Protein AF-A0A6A3D135-F1 (afdb_monomer_lite)

InterPro domains:
  IPR005379 Factor of DNA methylation 1-5/IDN2 , domain XH [PF03469] (124-257)
  IPR045177 Factor of DNA methylation 1-5/IDN2 [PTHR21596] (14-258)

Structure (mmCIF, N/CA/C/O backbone):
data_AF-A0A6A3D135-F1
#
_entry.id   AF-A0A6A3D135-F1
#
loop_
_atom_site.group_PDB
_atom_site.id
_atom_site.type_symbol
_atom_site.label_atom_id
_atom_site.label_alt_id
_atom_site.label_comp_id
_atom_site.label_asym_id
_atom_site.label_entity_id
_atom_site.label_seq_id
_atom_site.pdbx_PDB_ins_code
_atom_site.Cartn_x
_atom_site.Cartn_y
_atom_site.Cartn_z
_atom_site.occupancy
_atom_site.B_iso_or_equiv
_atom_site.auth_seq_id
_atom_site.auth_comp_id
_atom_site.auth_asym_id
_atom_site.auth_atom_id
_atom_site.pdbx_PDB_model_num
ATOM 1 N N . MET A 1 1 ? 16.009 48.153 14.803 1.00 38.69 1 MET A N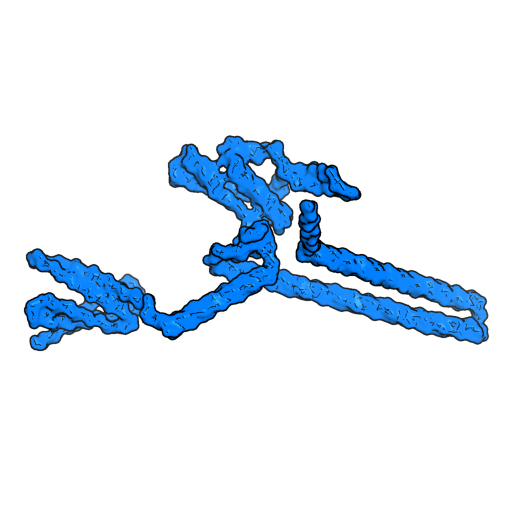 1
ATOM 2 C CA . MET A 1 1 ? 15.193 46.939 15.017 1.00 38.69 1 MET A CA 1
ATOM 3 C C . MET A 1 1 ? 15.472 45.991 13.849 1.00 38.69 1 MET A C 1
ATOM 5 O O . MET A 1 1 ? 14.864 46.135 12.800 1.00 38.69 1 MET A O 1
ATOM 9 N N . LEU A 1 2 ? 16.486 45.125 13.966 1.00 32.78 2 LEU A N 1
ATOM 10 C CA . LEU A 1 2 ? 16.854 44.168 12.913 1.00 32.78 2 LEU A CA 1
ATOM 11 C C . LEU A 1 2 ? 15.963 42.928 13.046 1.00 32.78 2 LEU A C 1
ATOM 13 O O . LEU A 1 2 ? 16.080 42.184 14.016 1.00 32.78 2 LEU A O 1
ATOM 17 N N . ARG A 1 3 ? 15.050 42.729 12.090 1.00 39.00 3 ARG A N 1
ATOM 18 C CA . ARG A 1 3 ? 14.318 41.467 11.935 1.00 39.00 3 ARG A CA 1
ATOM 19 C C . ARG A 1 3 ? 15.277 40.440 11.341 1.00 39.00 3 ARG A C 1
ATOM 21 O O . ARG A 1 3 ? 15.576 40.488 10.153 1.00 39.00 3 ARG A O 1
ATOM 28 N N . VAL A 1 4 ? 15.762 39.525 12.174 1.00 38.31 4 VAL A N 1
ATOM 29 C CA . VAL A 1 4 ? 16.410 38.298 11.707 1.00 38.31 4 VAL A CA 1
ATOM 30 C C . VAL A 1 4 ? 15.307 37.423 11.117 1.00 38.31 4 VAL A C 1
ATOM 32 O O . VAL A 1 4 ? 14.511 36.838 11.847 1.00 38.31 4 VAL A O 1
ATOM 35 N N . ILE A 1 5 ? 15.214 37.391 9.789 1.00 43.06 5 ILE A N 1
ATOM 36 C CA . ILE A 1 5 ? 14.381 36.424 9.076 1.00 43.06 5 ILE A CA 1
ATOM 37 C C . ILE A 1 5 ? 15.146 35.103 9.131 1.00 43.06 5 ILE A C 1
ATOM 39 O O . ILE A 1 5 ? 16.093 34.888 8.378 1.00 43.06 5 ILE A O 1
ATOM 43 N N . ILE A 1 6 ? 14.773 34.234 10.068 1.00 44.81 6 ILE A N 1
ATOM 44 C CA . ILE A 1 6 ? 15.227 32.845 10.065 1.00 44.81 6 ILE A CA 1
ATOM 45 C C . ILE A 1 6 ? 14.490 32.172 8.907 1.00 44.81 6 ILE A C 1
ATOM 47 O O . ILE A 1 6 ? 13.334 31.779 9.045 1.00 44.81 6 ILE A O 1
ATOM 51 N N . MET A 1 7 ? 15.133 32.087 7.741 1.00 43.62 7 MET A N 1
ATOM 52 C CA . MET A 1 7 ? 14.646 31.224 6.670 1.00 43.62 7 MET A CA 1
ATOM 53 C C . MET A 1 7 ? 14.824 29.781 7.140 1.00 43.62 7 MET A C 1
ATOM 55 O O . MET A 1 7 ? 15.943 29.267 7.188 1.00 43.62 7 MET A O 1
ATOM 59 N N . ALA A 1 8 ? 13.730 29.150 7.565 1.00 56.00 8 ALA A N 1
ATOM 60 C CA . ALA A 1 8 ? 13.719 27.728 7.865 1.00 56.00 8 ALA A CA 1
ATOM 61 C C . ALA A 1 8 ? 14.110 26.969 6.588 1.00 56.00 8 ALA A C 1
ATOM 63 O O . ALA A 1 8 ? 13.472 27.122 5.548 1.00 56.00 8 ALA A O 1
ATOM 64 N N . GLY A 1 9 ? 15.201 26.202 6.654 1.00 55.50 9 GLY A N 1
ATOM 65 C CA . GLY A 1 9 ? 15.639 25.375 5.533 1.00 55.50 9 GLY A CA 1
ATOM 66 C C . GLY A 1 9 ? 14.575 24.335 5.151 1.00 55.50 9 GLY A C 1
ATOM 67 O O . GLY A 1 9 ? 13.740 23.982 5.988 1.00 55.50 9 GLY A O 1
ATOM 68 N N . PRO A 1 10 ? 14.608 23.819 3.910 1.00 62.16 10 PRO A N 1
ATOM 69 C CA . PRO A 1 10 ? 13.612 22.871 3.430 1.00 62.16 10 PRO A CA 1
ATOM 70 C C . PRO A 1 10 ? 13.560 21.626 4.317 1.00 62.16 10 PRO A C 1
ATOM 72 O O . PRO A 1 10 ? 14.602 21.120 4.759 1.00 62.16 10 PRO A O 1
ATOM 75 N N . SER A 1 11 ? 12.340 21.146 4.570 1.00 75.38 11 SER A N 1
ATOM 76 C CA . SER A 1 11 ? 12.097 19.969 5.404 1.00 75.38 11 SER A CA 1
ATOM 77 C C . SER A 1 11 ? 12.758 18.723 4.801 1.00 75.38 11 SER A C 1
ATOM 79 O O . SER A 1 11 ? 13.046 18.663 3.605 1.00 75.38 11 SER A O 1
ATOM 81 N N . ILE A 1 12 ? 12.996 17.695 5.620 1.00 73.81 12 ILE A N 1
ATOM 82 C CA . ILE A 1 12 ? 13.580 16.420 5.160 1.00 73.81 12 ILE A CA 1
ATOM 83 C C . ILE A 1 12 ? 12.772 15.839 3.987 1.00 73.81 12 ILE A C 1
ATOM 85 O O . ILE A 1 12 ? 13.353 15.376 3.010 1.00 73.81 12 ILE A O 1
ATOM 89 N N . ILE A 1 13 ? 11.443 15.952 4.048 1.00 75.12 13 ILE A N 1
ATOM 90 C CA . ILE A 1 13 ? 10.520 15.492 3.003 1.00 75.12 13 ILE A CA 1
ATOM 91 C C . ILE A 1 13 ? 10.732 16.274 1.700 1.00 75.12 13 ILE A C 1
ATOM 93 O O . ILE A 1 13 ? 10.793 15.678 0.629 1.00 75.12 13 ILE A O 1
ATOM 97 N N . GLN A 1 14 ? 10.890 17.600 1.776 1.00 74.81 14 GLN A N 1
ATOM 98 C CA . GLN A 1 14 ? 11.163 18.423 0.594 1.00 74.81 14 GLN A CA 1
ATOM 99 C C . GLN A 1 14 ? 12.501 18.057 -0.054 1.00 74.81 14 GLN A C 1
ATOM 101 O O . GLN A 1 14 ? 12.573 17.968 -1.276 1.00 74.81 14 GLN A O 1
ATOM 106 N N . ARG A 1 15 ? 13.540 17.777 0.745 1.00 84.56 15 ARG A N 1
ATOM 107 C CA . ARG A 1 15 ? 14.840 17.324 0.219 1.00 84.56 15 ARG A CA 1
ATOM 108 C C . ARG A 1 15 ? 14.738 15.976 -0.489 1.00 84.56 15 ARG A C 1
ATOM 110 O O . ARG A 1 15 ? 15.267 15.840 -1.582 1.00 84.56 15 ARG A O 1
ATOM 117 N N . GLN A 1 16 ? 14.031 15.012 0.100 1.00 84.44 16 GLN A N 1
ATOM 118 C CA . GLN A 1 16 ? 13.809 13.700 -0.518 1.00 84.44 16 GLN A CA 1
ATOM 119 C C . GLN A 1 16 ? 13.002 13.809 -1.816 1.00 84.44 16 GLN A C 1
ATOM 121 O O . GLN A 1 16 ? 13.337 13.169 -2.807 1.00 84.44 16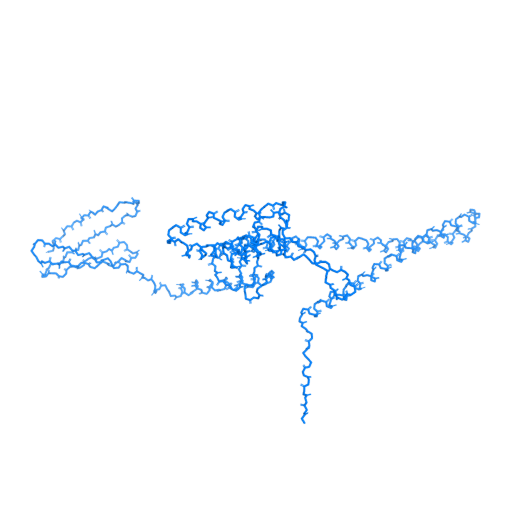 GLN A O 1
ATOM 126 N N . LYS A 1 17 ? 11.961 14.652 -1.835 1.00 87.75 17 LYS A N 1
ATOM 127 C CA . LYS A 1 17 ? 11.168 14.913 -3.044 1.00 87.75 17 LYS A CA 1
ATOM 128 C C . LYS A 1 17 ? 12.038 15.490 -4.161 1.00 87.75 17 LYS A C 1
ATOM 130 O O . LYS A 1 17 ? 11.917 15.068 -5.305 1.00 87.75 17 LYS A O 1
ATOM 135 N N . GLU A 1 18 ? 12.920 16.424 -3.825 1.00 91.12 18 GLU A N 1
ATOM 136 C CA . GLU A 1 18 ? 13.836 17.039 -4.786 1.00 91.12 18 GLU A CA 1
ATOM 137 C C . GLU A 1 18 ? 14.899 16.056 -5.292 1.00 91.12 18 GLU A C 1
ATOM 139 O O . GLU A 1 18 ? 15.199 16.015 -6.481 1.00 91.12 18 GLU A O 1
ATOM 144 N N . GLU A 1 19 ? 15.431 15.204 -4.417 1.00 93.38 19 GLU A N 1
ATOM 145 C CA . GLU A 1 19 ? 16.353 14.132 -4.797 1.00 93.38 19 GLU A CA 1
ATOM 146 C C . GLU A 1 19 ? 15.707 13.154 -5.791 1.00 93.38 19 GLU A C 1
ATOM 148 O O . GLU A 1 19 ? 16.306 12.824 -6.816 1.00 93.38 19 GLU A O 1
ATOM 153 N N . LEU A 1 20 ? 14.456 12.756 -5.540 1.00 91.38 20 LEU A N 1
ATOM 154 C CA . LEU A 1 20 ? 13.689 11.908 -6.453 1.00 91.38 20 LEU A CA 1
ATOM 155 C C . LEU A 1 20 ? 13.416 12.602 -7.792 1.00 91.38 20 LEU A C 1
ATOM 157 O O . LEU A 1 20 ? 13.590 11.981 -8.836 1.00 91.38 20 LEU A O 1
ATOM 161 N N . ARG A 1 21 ? 13.050 13.890 -7.786 1.00 89.88 21 ARG A N 1
ATOM 162 C CA . ARG A 1 21 ? 12.860 14.680 -9.017 1.00 89.88 21 ARG A CA 1
ATOM 163 C C . ARG A 1 21 ? 14.131 14.741 -9.854 1.00 89.88 21 ARG A C 1
ATOM 165 O O . ARG A 1 21 ? 14.095 14.446 -11.042 1.00 89.88 21 ARG A O 1
ATOM 172 N N . ASN A 1 22 ? 15.265 15.041 -9.225 1.00 94.19 22 ASN A N 1
ATOM 173 C CA . ASN A 1 22 ? 16.560 15.043 -9.901 1.00 94.19 22 ASN A CA 1
ATOM 174 C C . ASN A 1 22 ? 16.902 13.664 -10.475 1.00 94.19 22 ASN A C 1
ATOM 176 O O . ASN A 1 22 ? 17.469 13.564 -11.563 1.00 94.19 22 ASN A O 1
ATOM 180 N N . ARG A 1 23 ? 16.531 12.587 -9.771 1.00 93.69 23 ARG A N 1
ATOM 181 C CA . ARG A 1 23 ? 16.718 11.230 -10.279 1.00 93.69 23 ARG A CA 1
ATOM 182 C C . ARG A 1 23 ? 15.841 10.937 -11.497 1.00 93.69 23 ARG A C 1
ATOM 184 O O . ARG A 1 23 ? 16.346 10.310 -12.422 1.00 93.69 23 ARG A O 1
ATOM 191 N N . ILE A 1 24 ? 14.589 11.395 -11.512 1.00 93.12 24 ILE A N 1
ATOM 192 C CA . ILE A 1 24 ? 13.677 11.264 -12.660 1.00 93.12 24 ILE A CA 1
ATOM 193 C C . ILE A 1 24 ? 14.266 11.971 -13.881 1.00 93.12 24 ILE A C 1
ATOM 195 O O . ILE A 1 24 ? 14.477 11.318 -14.896 1.00 93.12 24 ILE A O 1
ATOM 199 N N . ILE A 1 25 ? 14.661 13.239 -13.743 1.00 95.19 25 ILE A N 1
ATOM 200 C CA . ILE A 1 25 ? 15.271 14.021 -14.833 1.00 95.19 25 ILE A CA 1
ATOM 201 C C . ILE A 1 25 ? 16.518 13.317 -15.388 1.00 95.19 25 ILE A C 1
ATOM 203 O O . ILE A 1 25 ? 16.747 13.250 -16.595 1.00 95.19 25 ILE A O 1
ATOM 207 N N . GLN A 1 26 ? 17.347 12.756 -14.504 1.00 94.25 26 GLN A N 1
ATOM 208 C CA . GLN A 1 26 ? 18.536 12.018 -14.919 1.00 94.25 26 GLN A CA 1
ATOM 209 C C . GLN A 1 26 ? 18.191 10.735 -15.693 1.00 94.25 26 GLN A C 1
ATOM 211 O O . GLN A 1 26 ? 18.916 10.380 -16.622 1.00 94.25 26 GLN A O 1
ATOM 216 N N . LEU A 1 27 ? 17.127 10.030 -15.303 1.00 90.12 27 LEU A N 1
ATOM 217 C CA . LEU A 1 27 ? 16.660 8.822 -15.985 1.00 90.12 27 LEU A CA 1
ATOM 218 C C . LEU A 1 27 ? 16.020 9.148 -17.337 1.00 90.12 27 LEU A C 1
ATOM 220 O O . LEU A 1 27 ? 16.294 8.444 -18.302 1.00 90.12 27 LEU A O 1
ATOM 224 N N . GLU A 1 28 ? 15.244 10.228 -17.429 1.00 92.62 28 GLU A N 1
ATOM 225 C CA . GLU A 1 28 ? 14.692 10.738 -18.693 1.00 92.62 28 GLU A CA 1
ATOM 226 C C . GLU A 1 28 ? 15.816 11.042 -19.685 1.00 92.62 28 GLU A C 1
ATOM 228 O O . GLU A 1 28 ? 15.815 10.537 -20.802 1.00 92.62 28 GLU A O 1
ATOM 233 N N . LYS A 1 29 ? 16.871 11.730 -19.236 1.00 95.00 29 LYS A N 1
ATOM 234 C CA . LYS A 1 29 ? 18.050 11.981 -20.073 1.00 95.00 29 LYS A CA 1
ATOM 235 C C . LYS A 1 29 ? 18.739 10.695 -20.546 1.00 95.00 29 LYS A C 1
ATOM 237 O O . LYS A 1 29 ? 19.256 10.652 -21.660 1.00 95.00 29 LYS A O 1
ATOM 242 N N . GLN A 1 30 ? 18.802 9.661 -19.706 1.00 90.69 30 GLN A N 1
ATOM 243 C CA . GLN A 1 30 ? 19.359 8.361 -20.104 1.00 90.69 30 GLN A CA 1
ATOM 244 C C . GLN A 1 30 ? 18.465 7.647 -21.124 1.00 90.69 30 GLN A C 1
ATOM 246 O O . GLN A 1 30 ? 18.980 7.010 -22.041 1.00 90.69 30 GLN A O 1
ATOM 251 N N . LEU A 1 31 ? 17.145 7.780 -20.992 1.00 92.44 31 LEU A N 1
ATOM 252 C CA . LEU A 1 31 ? 16.186 7.249 -21.952 1.00 92.44 31 LEU A CA 1
ATOM 253 C C . LEU A 1 31 ? 16.329 7.940 -23.315 1.00 92.44 31 LEU A C 1
ATOM 255 O O . LEU A 1 31 ? 16.427 7.249 -24.325 1.00 92.44 31 LEU A O 1
ATOM 259 N N . ASP A 1 32 ? 16.444 9.270 -23.334 1.00 95.06 32 ASP A N 1
ATOM 260 C CA . ASP A 1 32 ? 16.678 10.043 -24.560 1.00 95.06 32 ASP A CA 1
ATOM 261 C C . ASP A 1 32 ? 17.978 9.614 -25.256 1.00 95.06 32 ASP A C 1
ATOM 263 O O . ASP A 1 32 ? 18.032 9.476 -26.477 1.00 95.06 32 ASP A O 1
ATOM 267 N N . GLN A 1 33 ? 19.038 9.355 -24.480 1.00 93.56 33 GLN A N 1
ATOM 268 C CA . GLN A 1 33 ? 20.312 8.849 -25.002 1.00 93.56 33 GLN A CA 1
ATOM 269 C C . GLN A 1 33 ? 20.171 7.456 -25.628 1.00 93.56 33 GLN A C 1
ATOM 271 O O . GLN A 1 33 ? 20.726 7.223 -26.701 1.00 93.56 33 GLN A O 1
ATOM 276 N N . LYS A 1 34 ? 19.413 6.548 -24.996 1.00 92.94 34 LYS A N 1
ATOM 277 C CA . LYS A 1 34 ? 19.118 5.219 -25.556 1.00 92.94 34 LYS A CA 1
ATOM 278 C C . LYS A 1 34 ? 18.360 5.342 -26.879 1.00 92.94 34 LYS A C 1
ATOM 280 O O . LYS A 1 34 ? 18.751 4.731 -27.866 1.00 92.94 34 LYS A O 1
ATOM 285 N N . GLN A 1 35 ? 17.317 6.170 -26.913 1.00 94.69 35 GLN A N 1
ATOM 286 C CA . GLN A 1 35 ? 16.511 6.392 -28.116 1.00 94.69 35 GLN A CA 1
ATOM 287 C C . GLN A 1 35 ? 17.336 7.015 -29.250 1.00 94.69 35 GLN A C 1
ATOM 289 O O . GLN A 1 35 ? 17.198 6.624 -30.406 1.00 94.69 35 GLN A O 1
ATOM 294 N N . ALA A 1 36 ? 18.235 7.950 -28.934 1.00 96.44 36 ALA A N 1
ATOM 295 C CA . ALA A 1 36 ? 19.155 8.516 -29.915 1.00 96.44 36 ALA A CA 1
ATOM 296 C C . ALA A 1 36 ? 20.102 7.455 -30.503 1.00 96.44 36 ALA A C 1
ATOM 298 O O . ALA A 1 36 ? 20.330 7.453 -31.712 1.00 96.44 36 ALA A O 1
ATOM 299 N N . LEU A 1 37 ? 20.611 6.538 -29.673 1.00 95.38 37 LEU A N 1
ATOM 300 C CA . LEU A 1 37 ? 21.451 5.424 -30.116 1.00 95.38 37 LEU A CA 1
ATOM 301 C C . LEU A 1 37 ? 20.682 4.446 -31.020 1.00 95.38 37 LEU A C 1
ATOM 303 O O . LEU A 1 37 ? 21.194 4.050 -32.063 1.00 95.38 37 LEU A O 1
ATOM 307 N N . GLU A 1 38 ? 19.443 4.097 -30.664 1.00 94.31 38 GLU A N 1
ATOM 308 C CA . GLU A 1 38 ? 18.568 3.255 -31.496 1.00 94.31 38 GLU A CA 1
ATOM 309 C C . GLU A 1 38 ? 18.331 3.883 -32.879 1.00 94.31 38 GLU A C 1
ATOM 311 O O . GLU A 1 38 ? 18.445 3.209 -33.904 1.00 94.31 38 GLU A O 1
ATOM 316 N N . LEU A 1 39 ? 18.069 5.194 -32.925 1.00 97.19 39 LEU A N 1
ATOM 317 C CA . LEU A 1 39 ? 17.927 5.931 -34.183 1.00 97.19 39 LEU A CA 1
ATOM 318 C C . LEU A 1 39 ? 19.235 5.972 -34.987 1.00 97.19 39 LEU A C 1
ATOM 320 O O . LEU A 1 39 ? 19.194 5.834 -36.208 1.00 97.19 39 LEU A O 1
ATOM 324 N N . GLU A 1 40 ? 20.387 6.148 -34.332 1.00 95.62 40 GLU A N 1
ATOM 325 C CA . GLU A 1 40 ? 21.706 6.125 -34.981 1.00 95.62 40 GLU A CA 1
ATOM 326 C C . GLU A 1 40 ? 21.978 4.757 -35.629 1.00 95.62 40 GLU A C 1
ATOM 328 O O . GLU A 1 40 ? 22.400 4.695 -36.785 1.00 95.62 40 GLU A O 1
ATOM 333 N N . ILE A 1 41 ? 21.669 3.660 -34.931 1.00 96.19 41 ILE A N 1
ATOM 334 C CA . ILE A 1 41 ? 21.792 2.289 -35.451 1.00 96.19 41 ILE A CA 1
ATOM 335 C C . ILE A 1 41 ? 20.916 2.097 -36.694 1.00 96.19 41 ILE A C 1
ATOM 337 O O . ILE A 1 41 ? 21.397 1.598 -37.714 1.00 96.19 41 ILE A O 1
ATOM 341 N N . GLU A 1 42 ? 19.657 2.538 -36.663 1.00 95.94 42 GLU A N 1
ATOM 342 C CA . GLU A 1 42 ? 18.756 2.442 -37.819 1.00 95.94 42 GLU A CA 1
ATOM 343 C C . GLU A 1 42 ? 19.220 3.305 -39.004 1.00 95.94 42 GLU A C 1
ATOM 345 O O . GLU A 1 42 ? 19.182 2.864 -40.157 1.00 95.94 42 GLU A O 1
ATOM 350 N N . GLN A 1 43 ? 19.741 4.507 -38.744 1.00 95.44 43 GLN A N 1
ATOM 351 C CA . GLN A 1 43 ? 20.343 5.348 -39.782 1.00 95.44 43 GLN A CA 1
ATOM 352 C C . GLN A 1 43 ? 21.572 4.682 -40.415 1.00 95.44 43 GLN A C 1
ATOM 354 O O . GLN A 1 43 ? 21.716 4.694 -41.641 1.00 95.44 43 GLN A O 1
ATOM 359 N N . LEU A 1 44 ? 22.440 4.065 -39.607 1.00 94.19 44 LEU A N 1
ATOM 360 C CA . LEU A 1 44 ? 23.610 3.325 -40.085 1.00 94.19 44 LEU A CA 1
ATOM 361 C C . LEU A 1 44 ? 23.207 2.098 -40.913 1.00 94.19 44 LEU A C 1
ATOM 363 O O . LEU A 1 44 ? 23.783 1.879 -41.981 1.00 94.19 44 LEU A O 1
ATOM 367 N N . ARG A 1 45 ? 22.186 1.343 -40.486 1.00 93.19 45 ARG A N 1
ATOM 368 C CA . ARG A 1 45 ? 21.605 0.225 -41.255 1.00 93.19 45 ARG A CA 1
ATOM 369 C C . ARG A 1 45 ? 21.076 0.692 -42.613 1.00 93.19 45 ARG A C 1
ATOM 371 O O . ARG A 1 45 ? 21.358 0.060 -43.633 1.00 93.19 45 ARG A O 1
ATOM 378 N N . GLY A 1 46 ? 20.363 1.819 -42.644 1.00 93.44 46 GLY A N 1
ATOM 379 C CA . GLY A 1 46 ? 19.873 2.439 -43.876 1.00 93.44 46 GLY A CA 1
ATOM 380 C C . GLY A 1 46 ? 21.003 2.870 -44.816 1.00 93.44 46 GLY A C 1
ATOM 381 O O . GLY A 1 46 ? 20.998 2.507 -45.992 1.00 93.44 46 GLY A O 1
ATOM 382 N N . SER A 1 47 ? 22.001 3.588 -44.293 1.00 91.81 47 SER A N 1
ATOM 383 C CA . SER A 1 47 ? 23.176 4.050 -45.048 1.00 91.81 47 SER A CA 1
ATOM 384 C C . SER A 1 47 ? 23.975 2.887 -45.646 1.00 91.81 47 SER A C 1
ATOM 386 O O . SER A 1 47 ? 24.268 2.876 -46.843 1.00 91.81 47 SER A O 1
ATOM 388 N N . LEU A 1 48 ? 24.238 1.850 -44.844 1.00 89.69 48 LEU A N 1
ATOM 389 C CA . LEU A 1 48 ? 24.905 0.626 -45.287 1.00 89.69 48 LEU A CA 1
ATOM 390 C C . LEU A 1 48 ? 24.148 -0.047 -46.439 1.00 89.69 48 LEU A C 1
ATOM 392 O O . LEU A 1 48 ? 24.759 -0.519 -47.399 1.00 89.69 48 LEU A O 1
ATOM 396 N N . ASN A 1 49 ? 22.814 -0.072 -46.364 1.00 89.19 49 ASN A N 1
ATOM 397 C CA . ASN A 1 49 ? 21.995 -0.633 -47.427 1.00 89.19 49 ASN A CA 1
ATOM 398 C C . ASN A 1 49 ? 22.141 0.165 -48.730 1.00 89.19 49 ASN A C 1
ATOM 400 O O . ASN A 1 49 ? 22.256 -0.446 -49.786 1.00 89.19 49 ASN A O 1
ATOM 404 N N . VAL A 1 50 ? 22.192 1.499 -48.672 1.00 89.31 50 VAL A N 1
ATOM 405 C CA . VAL A 1 50 ? 22.394 2.346 -49.860 1.00 89.31 50 VAL A CA 1
ATOM 406 C C . VAL A 1 50 ? 23.770 2.114 -50.489 1.00 89.31 50 VAL A C 1
ATOM 408 O O . VAL A 1 50 ? 23.839 1.879 -51.692 1.00 89.31 50 VAL A O 1
ATOM 411 N N . ILE A 1 51 ? 24.845 2.108 -49.690 1.00 85.31 51 ILE A N 1
ATOM 412 C CA . ILE A 1 51 ? 26.224 1.890 -50.174 1.00 85.31 51 ILE A CA 1
ATOM 413 C C . ILE A 1 51 ? 26.327 0.559 -50.928 1.00 85.31 51 ILE A C 1
ATOM 415 O O . ILE A 1 51 ? 26.894 0.502 -52.016 1.00 85.31 51 ILE A O 1
ATOM 419 N N . ARG A 1 52 ? 25.698 -0.497 -50.400 1.00 83.31 52 ARG A N 1
ATOM 420 C CA . ARG A 1 52 ? 25.661 -1.821 -51.033 1.00 83.31 52 ARG A CA 1
ATOM 421 C C . ARG A 1 52 ? 24.938 -1.842 -52.388 1.00 83.31 52 ARG A C 1
ATOM 423 O O . ARG A 1 52 ? 25.226 -2.714 -53.193 1.00 83.31 52 ARG A O 1
ATOM 430 N N . HIS A 1 53 ? 24.001 -0.925 -52.634 1.00 82.62 53 HIS A N 1
ATOM 431 C CA . HIS A 1 53 ? 23.250 -0.850 -53.896 1.00 82.62 53 HIS A CA 1
ATOM 432 C C . HIS A 1 53 ? 23.863 0.118 -54.924 1.00 82.62 53 HIS A C 1
ATOM 434 O O . HIS A 1 53 ? 23.404 0.139 -56.063 1.00 82.62 53 HIS A O 1
ATOM 440 N N . MET A 1 54 ? 24.840 0.949 -54.538 1.00 75.06 54 MET A N 1
ATOM 441 C CA . MET A 1 54 ? 25.414 1.990 -55.406 1.00 75.06 54 MET A CA 1
ATOM 442 C C . MET A 1 54 ? 26.714 1.585 -56.121 1.00 75.06 54 MET A C 1
ATOM 444 O O . MET A 1 54 ? 27.098 2.280 -57.058 1.00 75.06 54 MET A O 1
ATOM 448 N N . GLY A 1 55 ? 27.389 0.511 -55.700 1.00 66.81 55 GLY A N 1
ATOM 449 C CA . GLY A 1 55 ? 28.659 0.059 -56.283 1.00 66.81 55 GLY A CA 1
ATOM 450 C C . GLY A 1 55 ? 28.538 -1.236 -57.085 1.00 66.81 55 GLY A C 1
ATOM 451 O O . GLY A 1 55 ? 27.746 -2.107 -56.728 1.00 66.81 55 GLY A O 1
ATOM 452 N N . ASP A 1 56 ? 29.355 -1.377 -58.132 1.00 67.19 56 ASP A N 1
ATOM 453 C CA . ASP A 1 56 ? 29.610 -2.675 -58.768 1.00 67.19 56 ASP A CA 1
ATOM 454 C C . ASP A 1 56 ? 30.339 -3.597 -57.766 1.00 67.19 56 ASP A C 1
ATOM 456 O O . ASP A 1 56 ? 31.153 -3.127 -56.969 1.00 67.19 56 ASP A O 1
ATOM 460 N N . GLU A 1 57 ? 30.064 -4.907 -57.790 1.00 62.38 57 GLU A N 1
ATOM 461 C CA . GLU A 1 57 ? 30.544 -5.878 -56.778 1.00 62.38 57 GLU A CA 1
ATOM 462 C C . GLU A 1 57 ? 32.081 -5.918 -56.599 1.00 62.38 57 GLU A C 1
ATOM 464 O O . GLU A 1 57 ? 32.560 -6.335 -55.543 1.00 62.38 57 GLU A O 1
ATOM 469 N N . ASP A 1 58 ? 32.846 -5.431 -57.583 1.00 67.00 58 ASP A N 1
ATOM 470 C CA . ASP A 1 58 ? 34.315 -5.434 -57.604 1.00 67.00 58 ASP A CA 1
ATOM 471 C C . ASP A 1 58 ? 34.962 -4.091 -57.193 1.00 67.00 58 ASP A C 1
ATOM 473 O O . ASP A 1 58 ? 36.191 -3.949 -57.246 1.00 67.00 58 ASP A O 1
ATOM 477 N N . ASP A 1 59 ? 34.178 -3.090 -56.773 1.00 82.50 59 ASP A N 1
ATOM 478 C CA . ASP A 1 59 ? 34.728 -1.806 -56.331 1.00 82.50 59 ASP A CA 1
ATOM 479 C C . ASP A 1 59 ? 35.375 -1.926 -54.935 1.00 82.50 59 ASP A C 1
ATOM 481 O O . ASP A 1 59 ? 34.724 -1.956 -53.885 1.00 82.50 59 ASP A O 1
ATOM 485 N N . ILE A 1 60 ? 36.710 -1.981 -54.930 1.00 82.75 60 ILE A N 1
ATOM 486 C CA . ILE A 1 60 ? 37.555 -2.076 -53.730 1.00 82.75 60 ILE A CA 1
ATOM 487 C C . ILE A 1 60 ? 37.266 -0.937 -52.737 1.00 82.75 60 ILE A C 1
ATOM 489 O O . ILE A 1 60 ? 37.413 -1.128 -51.525 1.00 82.75 60 ILE A O 1
ATOM 493 N N . GLU A 1 61 ? 36.890 0.250 -53.215 1.00 82.88 61 GLU A N 1
ATOM 494 C CA . GLU A 1 61 ? 36.592 1.396 -52.355 1.00 82.88 61 GLU A CA 1
ATOM 495 C C . GLU A 1 61 ? 35.251 1.211 -51.632 1.00 82.88 61 GLU A C 1
ATOM 497 O O . GLU A 1 61 ? 35.173 1.411 -50.414 1.00 82.88 61 GLU A O 1
ATOM 502 N N . VAL A 1 62 ? 34.237 0.700 -52.338 1.00 82.31 62 VAL A N 1
ATOM 503 C CA . VAL A 1 62 ? 32.927 0.341 -51.768 1.00 82.31 62 VAL A CA 1
ATOM 504 C C . VAL A 1 62 ? 33.070 -0.780 -50.739 1.00 82.31 62 VAL A C 1
ATOM 506 O O . VAL A 1 62 ? 32.523 -0.671 -49.641 1.00 82.31 62 VAL A O 1
ATOM 509 N N . LEU A 1 63 ? 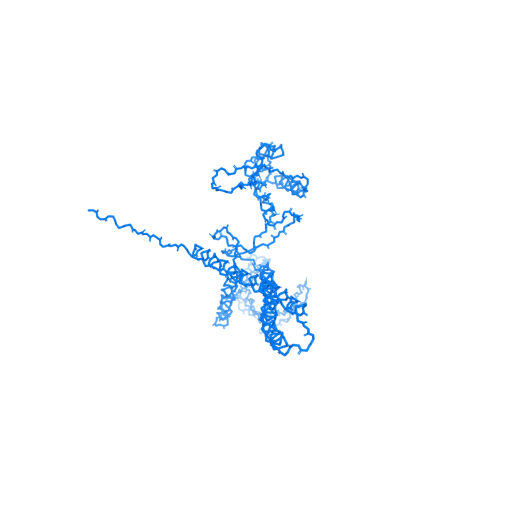33.871 -1.813 -51.025 1.00 84.44 63 LEU A N 1
ATOM 510 C CA . LEU A 1 63 ? 34.133 -2.907 -50.081 1.00 84.44 63 LEU A CA 1
ATOM 511 C C . LEU A 1 63 ? 34.747 -2.409 -48.762 1.00 84.44 63 LEU A C 1
ATOM 513 O O . LEU A 1 63 ? 34.293 -2.798 -47.684 1.00 84.44 63 LEU A O 1
ATOM 517 N N . LYS A 1 64 ? 35.731 -1.501 -48.826 1.00 87.19 64 LYS A N 1
ATOM 518 C CA . LYS A 1 64 ? 36.337 -0.895 -47.624 1.00 87.19 64 LYS A CA 1
ATOM 519 C C . LYS A 1 64 ? 35.340 -0.047 -46.838 1.00 87.19 64 LYS A C 1
ATOM 521 O O . LYS A 1 64 ? 35.347 -0.081 -45.607 1.00 87.19 64 LYS A O 1
ATOM 526 N N . MET A 1 65 ? 34.491 0.714 -47.531 1.00 85.31 65 MET A N 1
ATOM 527 C CA . MET A 1 65 ? 33.465 1.540 -46.894 1.00 85.31 65 MET A CA 1
ATOM 528 C C . MET A 1 65 ? 32.427 0.674 -46.168 1.00 85.31 65 MET A C 1
ATOM 530 O O . MET A 1 65 ? 32.110 0.937 -45.009 1.00 85.31 65 MET A O 1
ATOM 534 N N . VAL A 1 66 ? 31.966 -0.404 -46.809 1.00 87.81 66 VAL A N 1
ATOM 535 C CA . VAL A 1 66 ? 31.044 -1.389 -46.224 1.00 87.81 66 VAL A CA 1
ATOM 536 C C . VAL A 1 66 ? 31.646 -2.043 -44.980 1.00 87.81 66 VAL A C 1
ATOM 538 O O . VAL A 1 66 ? 30.974 -2.130 -43.951 1.00 87.81 66 VAL A O 1
ATOM 541 N N . GLU A 1 67 ? 32.909 -2.472 -45.032 1.00 89.56 67 GLU A N 1
ATOM 542 C CA . GLU A 1 67 ? 33.584 -3.093 -43.887 1.00 89.56 67 GLU A CA 1
ATOM 543 C C . GLU A 1 67 ? 33.698 -2.131 -42.692 1.00 89.56 67 GLU A C 1
ATOM 545 O O . GLU A 1 67 ? 33.397 -2.510 -41.554 1.00 89.56 67 GLU A O 1
ATOM 550 N N . ALA A 1 68 ? 34.072 -0.872 -42.944 1.00 91.19 68 ALA A N 1
ATOM 551 C CA . ALA A 1 68 ? 34.158 0.158 -41.914 1.00 91.19 68 ALA A CA 1
ATOM 552 C C . ALA A 1 68 ? 32.787 0.460 -41.282 1.00 91.19 68 ALA A C 1
ATOM 554 O O . ALA A 1 68 ? 32.669 0.485 -40.055 1.00 91.19 68 ALA A O 1
ATOM 555 N N . SER A 1 69 ? 31.739 0.626 -42.097 1.00 89.88 69 SER A N 1
ATOM 556 C CA . SER A 1 69 ? 30.371 0.856 -41.618 1.00 89.88 69 SER A CA 1
ATOM 557 C C . SER A 1 69 ? 29.827 -0.327 -40.813 1.00 89.88 69 SER A C 1
ATOM 559 O O . SER A 1 69 ? 29.212 -0.120 -39.769 1.00 89.88 69 SER A O 1
ATOM 561 N N . LEU A 1 70 ? 30.104 -1.567 -41.234 1.00 92.31 70 LEU A N 1
ATOM 562 C CA . LEU A 1 70 ? 29.739 -2.771 -40.480 1.00 92.31 70 LEU A CA 1
ATOM 563 C C . LEU A 1 70 ? 30.425 -2.837 -39.115 1.00 92.31 70 LEU A C 1
ATOM 565 O O . LEU A 1 70 ? 29.832 -3.323 -38.155 1.00 92.31 70 LEU A O 1
ATOM 569 N N . LYS A 1 71 ? 31.678 -2.381 -39.014 1.00 95.31 71 LYS A N 1
ATOM 570 C CA . LYS A 1 71 ? 32.396 -2.352 -37.739 1.00 95.31 71 LYS A CA 1
ATOM 571 C C . LYS A 1 71 ? 31.734 -1.393 -36.746 1.00 95.31 71 LYS A C 1
ATOM 573 O O . LYS A 1 71 ? 31.448 -1.817 -35.633 1.00 95.31 71 LYS A O 1
ATOM 578 N N . VAL A 1 72 ? 31.444 -0.161 -37.169 1.00 95.06 72 VAL A N 1
ATOM 579 C CA . VAL A 1 72 ? 30.766 0.843 -36.326 1.00 95.06 72 VAL A CA 1
ATOM 580 C C . VAL A 1 72 ? 29.372 0.365 -35.928 1.00 95.06 72 VAL A C 1
ATOM 582 O O . VAL A 1 72 ? 28.993 0.483 -34.768 1.00 95.06 72 VAL A O 1
ATOM 585 N N . LEU A 1 73 ? 28.626 -0.224 -36.869 1.00 94.88 73 LEU A N 1
ATOM 586 C CA . LEU A 1 73 ? 27.299 -0.763 -36.585 1.00 94.88 73 LEU A CA 1
ATOM 587 C C . LEU A 1 73 ? 27.354 -1.846 -35.499 1.00 94.88 73 LEU A C 1
ATOM 589 O O . LEU A 1 73 ? 26.598 -1.765 -34.540 1.00 94.88 73 LEU A O 1
ATOM 593 N N . ARG A 1 74 ? 28.293 -2.799 -35.597 1.00 95.69 74 ARG A N 1
ATOM 594 C CA . ARG A 1 74 ? 28.479 -3.838 -34.569 1.00 95.69 74 ARG A CA 1
ATOM 595 C C . ARG A 1 74 ? 28.845 -3.266 -33.202 1.00 95.69 74 ARG A C 1
ATOM 597 O O . ARG A 1 74 ? 28.364 -3.770 -32.196 1.00 95.69 74 ARG A O 1
ATOM 604 N N . GLU A 1 75 ? 29.709 -2.252 -33.159 1.00 96.69 75 GLU A N 1
ATOM 605 C CA . GLU A 1 75 ? 30.087 -1.588 -31.904 1.00 96.69 75 GLU A CA 1
ATOM 606 C C . GLU A 1 75 ? 28.856 -0.950 -31.240 1.00 96.69 75 GLU A C 1
ATOM 608 O O . GLU A 1 75 ? 28.594 -1.195 -30.066 1.00 96.69 75 GLU A O 1
ATOM 613 N N . LYS A 1 76 ? 28.042 -0.221 -32.012 1.00 95.81 76 LYS A N 1
ATOM 614 C CA . LYS A 1 76 ? 26.822 0.448 -31.535 1.00 95.81 76 LYS A CA 1
ATOM 615 C C . LYS A 1 76 ? 25.714 -0.528 -31.132 1.00 95.81 76 LYS A C 1
ATOM 617 O O . LYS A 1 76 ? 25.060 -0.325 -30.114 1.00 95.81 76 LYS A O 1
ATOM 622 N N . GLU A 1 77 ? 25.509 -1.591 -31.909 1.00 95.94 77 GLU A N 1
ATOM 623 C CA . GLU A 1 77 ? 24.571 -2.668 -31.570 1.00 95.94 77 GLU A CA 1
ATOM 624 C C . GLU A 1 77 ? 24.974 -3.362 -30.262 1.00 95.94 77 GLU A C 1
ATOM 626 O O . GLU A 1 77 ? 24.110 -3.614 -29.427 1.00 95.94 77 GLU A O 1
ATOM 631 N N . GLY A 1 78 ? 26.276 -3.587 -30.044 1.00 96.44 78 GLY A N 1
ATOM 632 C CA . GLY A 1 78 ? 26.797 -4.102 -28.776 1.00 96.44 78 GLY A CA 1
ATOM 633 C C . GLY A 1 78 ? 26.576 -3.144 -27.600 1.00 96.44 78 GLY A C 1
ATOM 634 O O . GLY A 1 78 ? 26.131 -3.575 -26.541 1.00 96.44 78 GLY A O 1
ATOM 635 N N . GLU A 1 79 ? 26.808 -1.837 -27.787 1.00 95.31 79 GLU A N 1
ATOM 636 C CA . GLU A 1 79 ? 26.510 -0.820 -26.762 1.00 95.31 79 GLU A CA 1
ATOM 637 C C . GLU A 1 79 ? 25.025 -0.829 -26.363 1.00 95.31 79 GLU A C 1
ATOM 639 O O . GLU A 1 79 ? 24.694 -0.739 -25.178 1.00 95.31 79 GLU A O 1
ATOM 644 N N . LEU A 1 80 ? 24.122 -0.953 -27.342 1.00 95.62 80 LEU A N 1
ATOM 645 C CA . LEU A 1 80 ? 22.686 -1.039 -27.085 1.00 95.62 80 LEU A CA 1
ATOM 646 C C . LEU A 1 80 ? 22.327 -2.330 -26.332 1.00 95.62 80 LEU A C 1
ATOM 648 O O . LEU A 1 80 ? 21.574 -2.269 -25.359 1.00 95.62 80 LEU A O 1
ATOM 652 N N . GLU A 1 81 ? 22.887 -3.472 -26.736 1.00 96.88 81 GLU A N 1
ATOM 653 C CA . GLU A 1 81 ? 22.672 -4.767 -26.079 1.00 96.88 81 GLU A CA 1
ATOM 654 C C . GLU A 1 81 ? 23.125 -4.743 -24.608 1.00 96.88 81 GLU A C 1
ATOM 656 O O . GLU A 1 81 ? 22.379 -5.170 -23.723 1.00 96.88 81 GLU A O 1
ATOM 661 N N . ASP A 1 82 ? 24.294 -4.165 -24.319 1.00 95.12 82 ASP A N 1
ATOM 662 C CA . ASP A 1 82 ? 24.809 -4.004 -22.954 1.00 95.12 82 ASP A CA 1
ATOM 663 C C . ASP A 1 82 ? 23.871 -3.146 -22.085 1.00 95.12 82 ASP A C 1
ATOM 665 O O . ASP A 1 82 ? 23.590 -3.475 -20.923 1.00 95.12 82 ASP A O 1
ATOM 669 N N . ILE A 1 83 ? 23.349 -2.050 -22.648 1.00 91.19 83 ILE A N 1
ATOM 670 C CA . ILE A 1 83 ? 22.384 -1.169 -21.978 1.00 91.19 83 ILE A CA 1
ATOM 671 C C . ILE A 1 83 ? 21.082 -1.926 -21.678 1.00 91.19 83 ILE A C 1
ATOM 673 O O . ILE A 1 83 ? 20.550 -1.842 -20.567 1.00 91.19 83 ILE A O 1
ATOM 677 N N . GLU A 1 84 ? 20.563 -2.691 -22.635 1.00 93.00 84 GLU A N 1
ATOM 678 C CA . GLU A 1 84 ? 19.337 -3.473 -22.465 1.00 93.00 84 GLU A CA 1
ATOM 679 C C . GLU A 1 84 ? 19.495 -4.597 -21.439 1.00 93.00 84 GLU A C 1
ATOM 681 O O . GLU A 1 84 ? 18.632 -4.765 -20.568 1.00 93.00 84 GLU A O 1
ATOM 686 N N . ALA A 1 85 ? 20.621 -5.309 -21.466 1.00 96.00 85 ALA A N 1
ATOM 687 C CA . ALA A 1 85 ? 20.959 -6.329 -20.480 1.00 96.00 85 ALA A CA 1
ATOM 688 C C . ALA A 1 85 ? 21.039 -5.744 -19.058 1.00 96.00 85 ALA A C 1
ATOM 690 O O . ALA A 1 85 ? 20.528 -6.338 -18.094 1.00 96.00 85 ALA A O 1
ATOM 691 N N . LEU A 1 86 ? 21.620 -4.548 -18.914 1.00 92.56 86 LEU A N 1
ATOM 692 C CA . LEU A 1 86 ? 21.651 -3.827 -17.645 1.00 92.56 86 LEU A CA 1
ATOM 693 C C . LEU A 1 86 ? 20.237 -3.468 -17.168 1.00 92.56 86 LEU A C 1
ATOM 695 O O . LEU A 1 86 ? 19.913 -3.721 -16.005 1.00 92.56 86 LEU A O 1
ATOM 699 N N . TYR A 1 87 ? 19.377 -2.927 -18.037 1.00 91.19 87 TYR A N 1
ATOM 700 C CA . TYR A 1 87 ? 17.996 -2.594 -17.673 1.00 91.19 87 TYR A CA 1
ATOM 701 C C . TYR A 1 87 ? 17.210 -3.819 -17.201 1.00 91.19 87 TYR A C 1
ATOM 703 O O . TYR A 1 87 ? 16.567 -3.758 -16.151 1.00 91.19 87 TYR A O 1
ATOM 711 N N . GLN A 1 88 ? 17.304 -4.947 -17.909 1.00 95.25 88 GLN A N 1
ATOM 712 C CA . GLN A 1 88 ? 16.648 -6.189 -17.486 1.00 95.25 88 GLN A CA 1
ATOM 713 C C . GLN A 1 88 ? 17.146 -6.656 -16.115 1.00 95.25 88 GLN A C 1
ATOM 715 O O . GLN A 1 88 ? 16.350 -6.998 -15.237 1.00 95.25 88 GLN A O 1
ATOM 720 N N . THR A 1 89 ? 18.459 -6.595 -15.886 1.00 96.31 89 THR A N 1
ATOM 721 C CA . THR A 1 89 ? 19.059 -6.940 -14.591 1.00 96.31 89 THR A CA 1
ATOM 722 C C . THR A 1 89 ? 18.537 -6.043 -13.466 1.00 96.31 89 THR A C 1
ATOM 724 O O . THR A 1 89 ? 18.214 -6.527 -12.378 1.00 96.31 89 THR A O 1
ATOM 727 N N . LEU A 1 90 ? 18.426 -4.735 -13.715 1.00 93.62 90 LEU A N 1
ATOM 728 C CA . LEU A 1 90 ? 17.905 -3.777 -12.742 1.00 93.62 90 LEU A CA 1
ATOM 729 C C . LEU A 1 90 ? 16.423 -4.013 -12.436 1.00 93.62 90 LEU A C 1
ATOM 731 O O . LEU A 1 90 ? 16.059 -3.986 -11.264 1.00 93.62 90 LEU A O 1
ATOM 735 N N . ILE A 1 91 ? 15.595 -4.310 -13.442 1.00 94.62 91 ILE A N 1
ATOM 736 C CA . ILE A 1 91 ? 14.170 -4.637 -13.259 1.00 94.62 91 ILE A CA 1
ATOM 737 C C . ILE A 1 91 ? 14.011 -5.879 -12.379 1.00 94.62 91 ILE A C 1
ATOM 739 O O . ILE A 1 91 ? 13.235 -5.872 -11.426 1.00 94.62 91 ILE A O 1
ATOM 743 N N . VAL A 1 92 ? 14.760 -6.948 -12.665 1.00 96.75 92 VAL A N 1
ATOM 744 C CA . VAL A 1 92 ? 14.707 -8.182 -11.865 1.00 96.75 92 VAL A CA 1
ATOM 745 C C . VAL A 1 92 ? 15.143 -7.918 -10.423 1.00 96.75 92 VAL A C 1
ATOM 747 O O . VAL A 1 92 ? 14.513 -8.403 -9.482 1.00 96.75 92 VAL A O 1
ATOM 750 N N . ARG A 1 93 ? 16.206 -7.129 -10.231 1.00 96.25 93 ARG A N 1
ATOM 751 C CA . ARG A 1 93 ? 16.713 -6.779 -8.900 1.00 96.25 93 ARG A CA 1
ATOM 752 C C . ARG A 1 93 ? 15.738 -5.906 -8.112 1.00 96.25 93 ARG A C 1
ATOM 754 O O . ARG A 1 93 ? 15.591 -6.125 -6.914 1.00 96.25 93 ARG A O 1
ATOM 761 N N . GLU A 1 94 ? 15.113 -4.928 -8.758 1.00 94.94 94 GLU A N 1
ATOM 762 C CA . GLU A 1 94 ? 14.120 -4.046 -8.141 1.00 94.94 94 GLU A CA 1
ATOM 763 C C . GLU A 1 94 ? 12.916 -4.855 -7.667 1.00 94.94 94 GLU A C 1
ATOM 765 O O . GLU A 1 94 ? 12.610 -4.811 -6.479 1.00 94.94 94 GLU A O 1
ATOM 770 N N . ARG A 1 95 ? 12.347 -5.695 -8.541 1.00 95.44 95 ARG A N 1
ATOM 771 C CA . ARG A 1 95 ? 11.226 -6.577 -8.190 1.00 95.44 95 ARG A CA 1
ATOM 772 C C . ARG A 1 95 ? 11.558 -7.450 -6.991 1.00 95.44 95 ARG A C 1
ATOM 774 O O . ARG A 1 95 ? 10.829 -7.437 -6.009 1.00 95.44 95 ARG A O 1
ATOM 781 N N . LYS A 1 96 ? 12.716 -8.118 -7.023 1.00 96.31 96 LYS A N 1
ATOM 782 C CA . LYS A 1 96 ? 13.173 -8.957 -5.911 1.00 96.31 96 LYS A CA 1
ATOM 783 C C . LYS A 1 96 ? 13.330 -8.163 -4.610 1.00 96.31 96 LYS A C 1
ATOM 785 O O . LYS A 1 96 ? 12.896 -8.616 -3.559 1.00 96.31 96 LYS A O 1
ATOM 790 N N . SER A 1 97 ? 13.944 -6.982 -4.670 1.00 95.88 97 SER A N 1
ATOM 791 C CA . SER A 1 97 ? 14.115 -6.135 -3.486 1.00 95.88 97 SER A CA 1
ATOM 792 C C . SER A 1 97 ? 12.779 -5.617 -2.953 1.00 95.88 97 SER A C 1
ATOM 794 O O . SER A 1 97 ? 12.636 -5.462 -1.742 1.00 95.88 97 SER A O 1
ATOM 796 N N . ASN A 1 98 ? 11.822 -5.313 -3.828 1.00 95.88 98 ASN A N 1
ATOM 797 C CA . ASN A 1 98 ? 10.490 -4.889 -3.430 1.00 95.88 98 ASN A CA 1
ATOM 798 C C . ASN A 1 98 ? 9.724 -6.047 -2.781 1.00 95.88 98 ASN A C 1
ATOM 800 O O . ASN A 1 98 ? 9.154 -5.851 -1.711 1.00 95.88 98 ASN A O 1
ATOM 804 N N . ASP A 1 99 ? 9.785 -7.251 -3.352 1.00 95.69 99 ASP A N 1
ATOM 805 C CA . ASP A 1 99 ? 9.188 -8.458 -2.769 1.00 95.69 99 ASP A CA 1
ATOM 806 C C . ASP A 1 99 ? 9.730 -8.708 -1.351 1.00 95.69 99 ASP A C 1
ATOM 808 O O . ASP A 1 99 ? 8.955 -8.841 -0.406 1.00 95.69 99 ASP A O 1
ATOM 812 N N . GLU A 1 100 ? 11.054 -8.634 -1.160 1.00 95.50 100 GLU A N 1
ATOM 813 C CA . GLU A 1 100 ? 11.694 -8.757 0.159 1.00 95.50 100 GLU A CA 1
ATOM 814 C C . GLU A 1 100 ? 11.204 -7.687 1.158 1.00 95.50 100 GLU A C 1
ATOM 816 O O . GLU A 1 100 ? 10.995 -7.980 2.339 1.00 95.50 100 GLU A O 1
ATOM 821 N N . LEU A 1 101 ? 10.993 -6.443 0.709 1.00 94.88 101 LEU A N 1
ATOM 822 C CA . LEU A 1 101 ? 10.466 -5.362 1.553 1.00 94.88 101 LEU A CA 1
ATOM 823 C C . LEU A 1 101 ? 8.993 -5.573 1.925 1.00 94.88 101 LEU A C 1
ATOM 825 O O . LEU A 1 101 ? 8.609 -5.288 3.066 1.00 94.88 101 LEU A O 1
ATOM 829 N N . GLN A 1 102 ? 8.172 -6.053 0.989 1.00 93.62 102 GLN A N 1
ATOM 830 C CA . GLN A 1 102 ? 6.769 -6.374 1.247 1.00 93.62 102 GLN A CA 1
ATOM 831 C C . GLN A 1 102 ? 6.651 -7.552 2.215 1.00 93.62 102 GLN A C 1
ATOM 833 O O . GLN A 1 102 ? 5.908 -7.460 3.196 1.00 93.62 102 GLN A O 1
ATOM 838 N N . ASP A 1 103 ? 7.439 -8.607 2.011 1.00 95.06 103 ASP A N 1
ATOM 839 C CA . ASP A 1 103 ? 7.491 -9.765 2.901 1.00 95.06 103 ASP A CA 1
ATOM 840 C C . ASP A 1 103 ? 7.952 -9.365 4.305 1.00 95.06 103 ASP A C 1
ATOM 842 O O . ASP A 1 103 ? 7.284 -9.680 5.290 1.00 95.06 103 ASP A O 1
ATOM 846 N N . ALA A 1 104 ? 9.020 -8.568 4.423 1.00 94.38 104 ALA A N 1
ATOM 847 C CA . ALA A 1 104 ? 9.477 -8.052 5.712 1.00 94.38 104 ALA A CA 1
ATOM 848 C C . ALA A 1 104 ? 8.396 -7.219 6.424 1.00 94.38 104 ALA A C 1
ATOM 850 O O . ALA A 1 104 ? 8.225 -7.320 7.642 1.00 94.38 104 ALA A O 1
ATOM 851 N N . ARG A 1 105 ? 7.637 -6.401 5.681 1.00 93.62 105 ARG A N 1
ATOM 852 C CA . ARG A 1 105 ? 6.518 -5.626 6.237 1.00 93.62 105 ARG A CA 1
ATOM 853 C C . ARG A 1 105 ? 5.378 -6.534 6.696 1.00 93.62 105 ARG A C 1
ATOM 855 O O . ARG A 1 105 ? 4.813 -6.293 7.762 1.00 93.62 105 ARG A O 1
ATOM 862 N N . LYS A 1 106 ? 5.050 -7.566 5.922 1.00 93.06 106 LYS A N 1
ATOM 863 C CA . LYS A 1 106 ? 4.007 -8.542 6.247 1.00 93.06 106 LYS A CA 1
ATOM 864 C C . LYS A 1 106 ? 4.361 -9.342 7.498 1.00 93.06 106 LYS A C 1
ATOM 866 O O . LYS A 1 106 ? 3.525 -9.453 8.392 1.00 93.06 106 LYS A O 1
ATOM 871 N N . GLU A 1 107 ? 5.596 -9.821 7.597 1.00 92.81 107 GLU A N 1
ATOM 872 C CA . GLU A 1 107 ? 6.101 -10.529 8.776 1.00 92.81 107 GLU A CA 1
ATOM 873 C C . GLU A 1 107 ? 6.114 -9.631 10.012 1.00 92.81 107 GLU A C 1
ATOM 875 O O . GLU A 1 107 ? 5.663 -10.038 11.082 1.00 92.81 107 GLU A O 1
ATOM 880 N N . LEU A 1 108 ? 6.535 -8.372 9.865 1.00 90.81 108 LEU A N 1
ATOM 881 C CA . LEU A 1 108 ? 6.462 -7.389 10.942 1.00 90.81 108 LEU A CA 1
ATOM 882 C C . LEU A 1 108 ? 5.018 -7.180 11.426 1.00 90.81 108 LEU A C 1
ATOM 884 O O . LEU A 1 108 ? 4.770 -7.177 12.631 1.00 90.81 108 LEU A O 1
ATOM 888 N N . ILE A 1 109 ? 4.066 -7.013 10.503 1.00 90.50 109 ILE A N 1
ATOM 889 C CA . ILE A 1 109 ? 2.645 -6.880 10.847 1.00 90.50 109 ILE A CA 1
ATOM 890 C C . ILE A 1 109 ? 2.158 -8.137 11.564 1.00 90.50 109 ILE A C 1
ATOM 892 O O . ILE A 1 109 ? 1.472 -8.030 12.575 1.00 90.50 109 ILE A O 1
ATOM 896 N N . ASN A 1 110 ? 2.519 -9.322 11.074 1.00 89.44 110 ASN A N 1
ATOM 897 C CA . ASN A 1 110 ? 2.100 -10.579 11.673 1.00 89.44 110 ASN A CA 1
ATOM 898 C C . ASN A 1 110 ? 2.664 -10.760 13.091 1.00 89.44 110 ASN A C 1
ATOM 900 O O . ASN A 1 110 ? 1.900 -11.035 14.012 1.00 89.44 110 ASN A O 1
ATOM 904 N N . GLY A 1 111 ? 3.961 -10.514 13.292 1.00 87.06 111 GLY A N 1
ATOM 905 C CA . GLY A 1 111 ? 4.609 -10.616 14.601 1.00 87.06 111 GLY A CA 1
ATOM 906 C C . GLY A 1 111 ? 4.084 -9.608 15.628 1.00 87.06 111 GLY A C 1
ATOM 907 O O . GLY A 1 111 ? 4.039 -9.901 16.820 1.00 87.06 111 GLY A O 1
ATOM 908 N N . LEU A 1 112 ? 3.627 -8.432 15.185 1.00 87.00 112 LEU A N 1
ATOM 909 C CA . LEU A 1 112 ? 3.023 -7.436 16.074 1.00 87.00 112 LEU A CA 1
ATOM 910 C C . LEU A 1 112 ? 1.587 -7.774 16.502 1.00 87.00 112 LEU A C 1
ATOM 912 O O . LEU A 1 112 ? 1.126 -7.195 17.482 1.00 87.00 112 LEU A O 1
ATOM 916 N N . LYS A 1 113 ? 0.881 -8.704 15.838 1.00 84.00 113 LYS A N 1
ATOM 917 C CA . LYS A 1 113 ? -0.489 -9.093 16.238 1.00 84.00 113 LYS A CA 1
ATOM 918 C C . LYS A 1 113 ? -0.534 -9.692 17.640 1.00 84.00 113 LYS A C 1
ATOM 920 O O . LYS A 1 113 ? -1.496 -9.481 18.370 1.00 84.00 113 LYS A O 1
ATOM 925 N N . GLU A 1 114 ? 0.507 -10.429 18.011 1.00 76.31 114 GLU A N 1
ATOM 926 C CA . GLU A 1 114 ? 0.613 -11.091 19.314 1.00 76.31 114 GLU A CA 1
ATOM 927 C C . GLU A 1 114 ? 1.086 -10.128 20.412 1.00 76.31 114 GLU A C 1
ATOM 929 O O . GLU A 1 114 ? 0.850 -10.347 21.602 1.00 76.31 114 GLU A O 1
ATOM 934 N N . ILE A 1 115 ? 1.728 -9.024 20.024 1.00 72.62 115 ILE A N 1
ATOM 935 C CA . ILE A 1 115 ? 2.300 -8.055 20.951 1.00 72.62 115 ILE A CA 1
ATOM 936 C C . ILE A 1 115 ? 1.236 -7.001 21.262 1.00 72.62 115 ILE A C 1
ATOM 938 O O . ILE A 1 115 ? 1.165 -5.929 20.665 1.00 72.62 115 ILE A O 1
ATOM 942 N N . SER A 1 116 ? 0.389 -7.325 22.236 1.00 56.31 116 SER A N 1
ATOM 943 C CA . SER A 1 116 ? -0.639 -6.424 22.761 1.00 56.31 116 SER A CA 1
ATOM 944 C C . SER A 1 116 ? -0.011 -5.326 23.628 1.00 56.31 116 SER A C 1
ATOM 946 O O . SER A 1 116 ? -0.063 -5.381 24.856 1.00 56.31 116 SER A O 1
ATOM 948 N N . SER A 1 117 ? 0.614 -4.320 23.014 1.00 58.91 117 SER A N 1
ATOM 949 C CA . SER A 1 117 ? 1.051 -3.115 23.726 1.00 58.91 117 SER A CA 1
ATOM 950 C C . SER A 1 117 ? 0.512 -1.858 23.058 1.00 58.91 117 SER A C 1
ATOM 952 O O . SER A 1 117 ? 0.768 -1.613 21.883 1.00 58.91 117 SER A O 1
ATOM 954 N N . CYS A 1 118 ? -0.206 -1.042 23.833 1.00 54.25 118 CYS A N 1
ATOM 955 C CA . CYS A 1 118 ? -0.598 0.314 23.457 1.00 54.25 118 CYS A CA 1
ATOM 956 C C . CYS A 1 118 ? 0.655 1.205 23.433 1.00 54.25 118 CYS A C 1
ATOM 958 O O . CYS A 1 118 ? 1.036 1.818 24.430 1.00 54.25 118 CYS A O 1
ATOM 960 N N . SER A 1 119 ? 1.358 1.190 22.307 1.00 69.62 119 SER A N 1
ATOM 961 C CA . SER A 1 119 ? 2.583 1.946 22.060 1.00 69.62 119 SER A CA 1
ATOM 962 C C . SER A 1 119 ? 2.403 2.928 20.907 1.00 69.62 119 SER A C 1
ATOM 964 O O . SER A 1 119 ? 1.464 2.837 20.123 1.00 69.62 119 SER A O 1
ATOM 966 N N . GLN A 1 120 ? 3.340 3.871 20.783 1.00 82.75 120 GLN A N 1
ATOM 967 C CA . GLN A 1 120 ? 3.355 4.870 19.707 1.00 82.75 120 GLN A CA 1
ATOM 968 C C . GLN A 1 120 ? 3.327 4.241 18.301 1.00 82.75 120 GLN A C 1
ATOM 970 O O . GLN A 1 120 ? 2.738 4.817 17.391 1.00 82.75 120 GLN A O 1
ATOM 975 N N . ILE A 1 121 ? 3.937 3.062 18.138 1.00 88.94 121 ILE A N 1
ATOM 976 C CA . ILE A 1 121 ? 3.830 2.228 16.938 1.00 88.94 121 ILE A CA 1
ATOM 977 C C . ILE A 1 121 ? 2.981 1.004 17.282 1.00 88.94 121 ILE A C 1
ATOM 979 O O . ILE A 1 121 ? 3.206 0.383 18.323 1.00 88.94 121 ILE A O 1
ATOM 983 N N . GLY A 1 122 ? 2.030 0.659 16.419 1.00 89.00 122 GLY A N 1
ATOM 984 C CA . GLY A 1 122 ? 1.157 -0.499 16.598 1.00 89.00 122 GLY A CA 1
ATOM 985 C C . GLY A 1 122 ? 0.470 -0.919 15.303 1.00 89.00 122 GLY A C 1
ATOM 986 O O . GLY A 1 122 ? 0.851 -0.478 14.217 1.00 89.00 122 GLY A O 1
ATOM 987 N N . LEU A 1 123 ? -0.538 -1.781 15.423 1.00 90.75 123 LEU A N 1
ATOM 988 C CA . LEU A 1 123 ? -1.366 -2.214 14.301 1.00 90.75 123 LEU A CA 1
ATOM 989 C C . LEU A 1 123 ? -2.708 -1.495 14.329 1.00 90.75 123 LEU A C 1
ATOM 991 O O . LEU A 1 123 ? -3.455 -1.625 15.296 1.00 90.75 123 LEU A O 1
ATOM 995 N N . LYS A 1 124 ? -3.028 -0.795 13.241 1.00 90.50 124 LYS A N 1
ATOM 996 C CA . LYS A 1 124 ? -4.362 -0.247 13.000 1.00 90.50 124 LYS A CA 1
ATOM 997 C C . LYS A 1 124 ? -5.125 -1.186 12.073 1.00 90.50 124 LYS A C 1
ATOM 999 O O . LYS A 1 124 ? -4.597 -1.610 11.047 1.00 90.50 124 LYS A O 1
ATOM 1004 N N . ARG A 1 125 ? -6.360 -1.526 12.438 1.00 90.75 125 ARG A N 1
ATOM 1005 C CA . ARG A 1 125 ? -7.277 -2.304 11.600 1.00 90.75 125 ARG A CA 1
ATOM 1006 C C . ARG A 1 125 ? -8.086 -1.332 10.749 1.00 90.75 125 ARG A C 1
ATOM 1008 O O . ARG A 1 125 ? -9.024 -0.720 11.237 1.00 90.75 12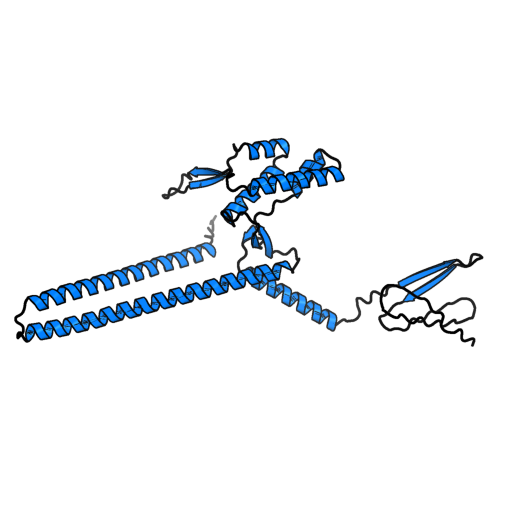5 ARG A O 1
ATOM 1015 N N . MET A 1 126 ? -7.653 -1.147 9.508 1.00 90.19 126 MET A N 1
ATOM 1016 C CA . MET A 1 126 ? -8.321 -0.285 8.537 1.00 90.19 126 MET A CA 1
ATOM 1017 C C . MET A 1 126 ? -9.631 -0.922 8.104 1.00 90.19 126 MET A C 1
ATOM 1019 O O . MET A 1 126 ? -9.655 -2.110 7.760 1.00 90.19 126 MET A O 1
ATOM 1023 N N . GLY A 1 127 ? -10.700 -0.130 8.126 1.00 87.38 127 GLY A N 1
ATOM 1024 C CA . GLY A 1 127 ? -12.034 -0.625 7.808 1.00 87.38 127 GLY A CA 1
ATOM 1025 C C . GLY A 1 127 ? -12.630 -1.519 8.890 1.00 87.38 127 GLY A C 1
ATOM 1026 O O . GLY A 1 127 ? -13.400 -2.422 8.578 1.00 87.38 127 GLY A O 1
ATOM 1027 N N . GLU A 1 128 ? -12.259 -1.304 10.153 1.00 91.00 128 GLU A N 1
ATOM 1028 C CA . GLU A 1 128 ? -13.018 -1.786 11.306 1.00 91.00 128 GLU A CA 1
ATOM 1029 C C . GLU A 1 128 ? -13.909 -0.653 11.825 1.00 91.00 128 GLU A C 1
ATOM 1031 O O . GLU A 1 128 ? -13.427 0.447 12.092 1.00 91.00 128 GLU A O 1
ATOM 1036 N N . LEU A 1 129 ? -15.212 -0.909 11.940 1.00 93.00 129 LEU A N 1
ATOM 1037 C CA . LEU A 1 129 ? -16.169 0.089 12.407 1.00 93.00 129 LEU A CA 1
ATOM 1038 C C . LEU A 1 129 ? -16.038 0.269 13.926 1.00 93.00 129 LEU A C 1
ATOM 1040 O O . LEU A 1 129 ? -16.117 -0.704 14.675 1.00 93.00 129 LEU A O 1
ATOM 1044 N N . ASP A 1 130 ? -15.862 1.508 14.394 1.00 91.62 130 ASP A N 1
ATOM 1045 C CA . ASP A 1 130 ? -15.861 1.783 15.833 1.00 91.62 130 ASP A CA 1
ATOM 1046 C C . ASP A 1 130 ? -17.292 1.694 16.369 1.00 91.62 130 ASP A C 1
ATOM 1048 O O . ASP A 1 130 ? -18.167 2.473 15.978 1.00 91.62 130 ASP A O 1
ATOM 1052 N N . SER A 1 131 ? -17.518 0.741 17.274 1.00 93.06 131 SER A N 1
ATOM 1053 C CA . SER A 1 131 ? -18.813 0.479 17.900 1.00 93.06 131 SER A CA 1
ATOM 1054 C C . SER A 1 131 ? -19.124 1.415 19.070 1.00 93.06 131 SER A C 1
ATOM 1056 O O . SER A 1 131 ? -20.284 1.522 19.478 1.00 93.06 131 SER A O 1
ATOM 1058 N N . ARG A 1 132 ? -18.130 2.137 19.608 1.00 93.88 132 ARG A N 1
ATOM 1059 C CA . ARG A 1 132 ? -18.327 3.028 20.766 1.00 93.88 132 ARG A CA 1
ATOM 1060 C C . ARG A 1 132 ? -19.345 4.142 20.501 1.00 93.88 132 ARG A C 1
ATOM 1062 O O . ARG A 1 132 ? -20.221 4.317 21.347 1.00 93.88 132 ARG A O 1
ATOM 1069 N N . PRO A 1 133 ? -19.325 4.849 19.354 1.00 95.69 133 PRO A N 1
ATOM 1070 C CA . PRO A 1 133 ? -20.312 5.890 19.069 1.00 95.69 133 PRO A CA 1
ATOM 1071 C C . PRO A 1 133 ? -21.746 5.354 19.012 1.00 95.69 133 PRO A C 1
ATOM 1073 O O . PRO A 1 133 ? -22.675 6.021 19.467 1.00 95.69 133 PRO A O 1
ATOM 1076 N N . PHE A 1 134 ? -21.934 4.131 18.505 1.00 94.44 134 PHE A N 1
ATOM 1077 C CA . PHE A 1 134 ? -23.241 3.473 18.474 1.00 94.44 134 PHE A CA 1
ATOM 1078 C C . PHE A 1 134 ? -23.727 3.145 19.884 1.00 94.44 134 PHE A C 1
ATOM 1080 O O . PHE A 1 134 ? -24.880 3.424 20.217 1.00 94.44 134 PHE A O 1
ATOM 1087 N N . LEU A 1 135 ? -22.838 2.626 20.735 1.00 94.56 135 LEU A N 1
ATOM 1088 C CA . LEU A 1 135 ? -23.141 2.361 22.139 1.00 94.56 135 LEU A CA 1
ATOM 1089 C C . LEU A 1 135 ? -23.519 3.643 22.886 1.00 94.56 135 LEU A C 1
ATOM 1091 O O . LEU A 1 135 ? -24.535 3.682 23.577 1.00 94.56 135 LEU A O 1
ATOM 1095 N N . GLU A 1 136 ? -22.751 4.716 22.715 1.00 94.62 136 GLU A N 1
ATOM 1096 C CA . GLU A 1 136 ? -23.052 6.011 23.328 1.00 94.62 136 GLU A CA 1
ATOM 1097 C C . GLU A 1 136 ? -24.387 6.592 22.846 1.00 94.62 136 GLU A C 1
ATOM 1099 O O . GLU A 1 136 ? -25.129 7.174 23.639 1.00 94.62 136 GLU A O 1
ATOM 1104 N N . ALA A 1 137 ? -24.728 6.416 21.567 1.00 94.06 137 ALA A N 1
ATOM 1105 C CA . ALA A 1 137 ? -26.029 6.802 21.033 1.00 94.06 137 ALA A CA 1
ATOM 1106 C C . ALA A 1 137 ? -27.175 5.987 21.654 1.00 94.06 137 ALA A C 1
ATOM 1108 O O . ALA A 1 137 ? -28.200 6.566 22.024 1.00 94.06 137 ALA A O 1
ATOM 1109 N N . MET A 1 138 ? -26.994 4.676 21.832 1.00 93.94 138 MET A N 1
ATOM 1110 C CA . MET A 1 138 ? -28.005 3.800 22.432 1.00 93.94 138 MET A CA 1
ATOM 1111 C C . MET A 1 138 ? -28.202 4.043 23.927 1.00 93.94 138 MET A C 1
ATOM 1113 O O . MET A 1 138 ? -29.343 4.066 24.389 1.00 93.94 138 MET A O 1
ATOM 1117 N N . LYS A 1 139 ? -27.130 4.336 24.672 1.00 93.81 139 LYS A N 1
ATOM 1118 C CA . LYS A 1 139 ? -27.192 4.673 26.107 1.00 93.81 139 LYS A CA 1
ATOM 1119 C C . LYS A 1 139 ? -28.047 5.906 26.415 1.00 93.81 139 LYS A C 1
ATOM 1121 O O . LYS A 1 139 ? -28.510 6.065 27.538 1.00 93.81 139 LYS A O 1
ATOM 1126 N N . ARG A 1 140 ? -28.292 6.783 25.433 1.00 91.00 140 ARG A N 1
ATOM 1127 C CA . ARG A 1 140 ? -29.203 7.936 25.586 1.00 91.00 140 ARG A CA 1
ATOM 1128 C C . ARG A 1 140 ? -30.683 7.551 25.501 1.00 91.00 140 ARG A C 1
ATOM 1130 O O . ARG A 1 140 ? -31.526 8.334 25.924 1.00 91.00 140 ARG A O 1
ATOM 1137 N N . LYS A 1 141 ? -30.999 6.388 24.923 1.00 89.88 141 LYS A N 1
ATOM 1138 C CA . LYS A 1 141 ? -32.369 5.929 24.639 1.00 89.88 141 LYS A CA 1
ATOM 1139 C C . LYS A 1 141 ? -32.785 4.722 25.487 1.00 89.88 141 LYS A C 1
ATOM 1141 O O . LYS A 1 141 ? -33.971 4.568 25.763 1.00 89.88 141 LYS A O 1
ATOM 1146 N N . TYR A 1 142 ? -31.833 3.888 25.902 1.00 90.81 142 TYR A N 1
ATOM 1147 C CA . TYR A 1 142 ? -32.081 2.602 26.557 1.00 90.81 142 TYR A CA 1
ATOM 1148 C C . TYR A 1 142 ? -31.289 2.453 27.864 1.00 90.81 142 TYR A C 1
ATOM 1150 O O . TYR A 1 142 ? -30.368 3.220 28.139 1.00 90.81 142 TYR A O 1
ATOM 1158 N N . ASN A 1 143 ? -31.656 1.454 28.675 1.00 90.69 143 ASN A N 1
ATOM 1159 C CA . ASN A 1 143 ? -30.840 1.025 29.817 1.00 90.69 143 ASN A CA 1
ATOM 1160 C C . ASN A 1 143 ? -29.551 0.321 29.338 1.00 90.69 143 ASN A C 1
ATOM 1162 O O . ASN A 1 143 ? -29.440 0.007 28.160 1.00 90.69 143 ASN A O 1
ATOM 1166 N N . GLU A 1 144 ? -28.584 0.084 30.232 1.00 86.56 144 GLU A N 1
ATOM 1167 C CA . GLU A 1 144 ? -27.241 -0.418 29.877 1.00 86.56 144 GLU A CA 1
ATOM 1168 C C . GLU A 1 144 ? -27.277 -1.713 29.039 1.00 86.56 144 GLU A C 1
ATOM 1170 O O . GLU A 1 144 ? -26.694 -1.757 27.960 1.00 86.56 144 GLU A O 1
ATOM 1175 N N . GLU A 1 145 ? -28.014 -2.730 29.497 1.00 84.94 145 GLU A N 1
ATOM 1176 C CA . GLU A 1 145 ? -28.084 -4.051 28.854 1.00 84.94 145 GLU A CA 1
ATOM 1177 C C . GLU A 1 145 ? -28.753 -3.980 27.472 1.00 84.94 145 GLU A C 1
ATOM 1179 O O . GLU A 1 145 ? -28.205 -4.466 26.484 1.00 84.94 145 GLU A O 1
ATOM 1184 N N . LEU A 1 146 ? -29.892 -3.285 27.367 1.00 91.75 146 LEU A N 1
ATOM 1185 C CA . LEU A 1 146 ? -30.561 -3.081 26.080 1.00 91.75 146 LEU A CA 1
ATOM 1186 C C . LEU A 1 146 ? -29.752 -2.164 25.154 1.00 91.75 146 LEU A C 1
ATOM 1188 O O . LEU A 1 146 ? -29.822 -2.309 23.938 1.00 91.75 146 LEU A O 1
ATOM 1192 N N . ALA A 1 147 ? -28.997 -1.205 25.691 1.00 92.19 147 ALA A N 1
ATOM 1193 C CA . ALA A 1 147 ? -28.176 -0.313 24.883 1.00 92.19 147 ALA A CA 1
ATOM 1194 C C . ALA A 1 147 ? -27.024 -1.065 24.210 1.00 92.19 147 ALA A C 1
ATOM 1196 O O . ALA A 1 147 ? -26.738 -0.793 23.045 1.00 92.19 147 ALA A O 1
ATOM 1197 N N . GLU A 1 148 ? -26.391 -2.005 24.915 1.00 91.75 148 GLU A N 1
ATOM 1198 C CA . GLU A 1 148 ? -25.344 -2.864 24.354 1.00 91.75 148 GLU A CA 1
ATOM 1199 C C . GLU A 1 148 ? -25.884 -3.764 23.242 1.00 91.75 148 GLU A C 1
ATOM 1201 O O . GLU A 1 148 ? -25.327 -3.769 22.141 1.00 91.75 148 GLU A O 1
ATOM 1206 N N . GLU A 1 149 ? -27.002 -4.453 23.489 1.00 92.94 149 GLU A N 1
ATOM 1207 C CA . GLU A 1 149 ? -27.655 -5.307 22.491 1.00 92.94 149 GLU A CA 1
ATOM 1208 C C . GLU A 1 149 ? -28.029 -4.503 21.235 1.00 92.94 149 GLU A C 1
ATOM 1210 O O . GLU A 1 149 ? -27.608 -4.836 20.125 1.00 92.94 149 GLU A O 1
ATOM 1215 N N . ARG A 1 150 ? -28.726 -3.370 21.403 1.00 91.81 150 ARG A N 1
ATOM 1216 C CA . ARG A 1 150 ? -29.144 -2.509 20.283 1.00 91.81 150 ARG A CA 1
ATOM 1217 C C . ARG A 1 150 ? -27.975 -1.895 19.526 1.00 91.81 150 ARG A C 1
ATOM 1219 O O . ARG A 1 150 ? -28.040 -1.756 18.305 1.00 91.81 150 ARG A O 1
ATOM 1226 N N . ALA A 1 151 ? -26.911 -1.514 20.226 1.00 93.50 151 ALA A N 1
ATOM 1227 C CA . ALA A 1 151 ? -25.722 -0.979 19.579 1.00 93.50 151 ALA A CA 1
ATOM 1228 C C . ALA A 1 151 ? -25.044 -2.051 18.728 1.00 93.50 151 ALA A C 1
ATOM 1230 O O . ALA A 1 151 ? -24.641 -1.759 17.606 1.00 93.50 151 ALA A O 1
ATOM 1231 N N . SER A 1 152 ? -24.965 -3.286 19.229 1.00 93.12 152 SER A N 1
ATOM 1232 C CA . SER A 1 152 ? -24.409 -4.410 18.480 1.00 93.12 152 SER A CA 1
ATOM 1233 C C . SER A 1 152 ? -25.228 -4.713 17.223 1.00 93.12 152 SER A C 1
ATOM 1235 O O . SER A 1 152 ? -24.643 -4.795 16.144 1.00 93.12 152 SER A O 1
ATOM 1237 N N . GLU A 1 153 ? -26.559 -4.786 17.331 1.00 93.88 153 GLU A N 1
ATOM 1238 C CA . GLU A 1 153 ? -27.460 -4.996 16.186 1.00 93.88 153 GLU A CA 1
ATOM 1239 C C . GLU A 1 153 ? -27.253 -3.940 15.089 1.00 93.88 153 GLU A C 1
ATOM 1241 O O . GLU A 1 153 ? -27.097 -4.270 13.911 1.00 93.88 153 GLU A O 1
ATOM 1246 N N . ILE A 1 154 ? -27.218 -2.661 15.475 1.00 92.38 154 ILE A N 1
ATOM 1247 C CA . ILE A 1 154 ? -27.091 -1.557 14.521 1.00 92.38 154 ILE A CA 1
ATOM 1248 C C . ILE A 1 154 ? -25.681 -1.501 13.925 1.00 92.38 154 ILE A C 1
ATOM 1250 O O . ILE A 1 154 ? -25.556 -1.313 12.717 1.00 92.38 154 ILE A O 1
ATOM 1254 N N . CYS A 1 155 ? -24.627 -1.701 14.720 1.00 93.38 155 CYS A N 1
ATOM 1255 C CA . CYS A 1 155 ? -23.261 -1.810 14.201 1.00 93.38 155 CYS A CA 1
ATOM 1256 C C . CYS A 1 155 ? -23.166 -2.893 13.124 1.00 93.38 155 CYS A C 1
ATOM 1258 O O . CYS A 1 155 ? -22.670 -2.626 12.033 1.00 93.38 155 CYS A O 1
ATOM 1260 N N . SER A 1 156 ? -23.688 -4.093 13.396 1.00 93.62 156 SER A N 1
ATOM 1261 C CA . SER A 1 156 ? -23.669 -5.200 12.436 1.00 93.62 156 SER A CA 1
ATOM 1262 C C . SER A 1 156 ? -24.473 -4.897 11.172 1.00 93.62 156 SER A C 1
ATOM 1264 O O . SER A 1 156 ? -24.034 -5.247 10.078 1.00 93.62 156 SER A O 1
ATOM 1266 N N . LEU A 1 157 ? -25.614 -4.210 11.287 1.00 94.31 157 LEU A N 1
ATOM 1267 C CA . LEU A 1 157 ? -26.369 -3.745 10.121 1.00 94.31 157 LEU A CA 1
ATOM 1268 C C . LEU A 1 157 ? -25.533 -2.789 9.257 1.00 94.31 157 LEU A C 1
ATOM 1270 O O . LEU A 1 157 ? -25.469 -2.947 8.038 1.00 94.31 157 LEU A O 1
ATOM 1274 N N . TRP A 1 158 ? -24.856 -1.826 9.883 1.00 94.25 158 TRP A N 1
ATOM 1275 C CA . TRP A 1 158 ? -23.995 -0.888 9.167 1.00 94.25 158 TRP A CA 1
ATOM 1276 C C . TRP A 1 158 ? -22.795 -1.572 8.529 1.00 94.25 158 TRP A C 1
ATOM 1278 O O . TRP A 1 158 ? -22.479 -1.270 7.386 1.00 94.25 158 TRP A O 1
ATOM 1288 N N . GLU A 1 159 ? -22.172 -2.545 9.188 1.00 91.75 159 GLU A N 1
ATOM 1289 C CA . GLU A 1 159 ? -21.110 -3.346 8.572 1.00 91.75 159 GLU A CA 1
ATOM 1290 C C . GLU A 1 159 ? -21.565 -4.063 7.292 1.00 91.75 159 GLU A C 1
ATOM 1292 O O . GLU A 1 159 ? -20.751 -4.254 6.390 1.00 91.75 159 GLU A O 1
ATOM 1297 N N . VAL A 1 160 ? -22.839 -4.464 7.195 1.00 91.12 160 VAL A N 1
ATOM 1298 C CA . VAL A 1 160 ? -23.400 -5.051 5.967 1.00 91.12 160 VAL A CA 1
ATOM 1299 C C . VAL A 1 160 ? -23.535 -3.991 4.879 1.00 91.12 160 VAL A C 1
ATOM 1301 O O . VAL A 1 160 ? -23.058 -4.216 3.770 1.00 91.12 160 VAL A O 1
ATOM 1304 N N . TYR A 1 161 ? -24.114 -2.828 5.189 1.00 90.81 161 TYR A N 1
ATOM 1305 C CA . TYR A 1 161 ? -24.221 -1.732 4.218 1.00 90.81 161 TYR A CA 1
ATOM 1306 C C . TYR A 1 161 ? -22.857 -1.262 3.723 1.00 90.81 161 TYR A C 1
ATOM 1308 O O . TYR A 1 161 ? -22.676 -1.031 2.536 1.00 90.81 161 TYR A O 1
ATOM 1316 N N . LEU A 1 162 ? -21.875 -1.175 4.612 1.00 90.38 162 LEU A N 1
ATOM 1317 C CA . LEU A 1 162 ? -20.533 -0.700 4.288 1.00 90.38 162 LEU A CA 1
ATOM 1318 C C . LEU A 1 162 ? -19.746 -1.650 3.370 1.00 90.38 162 LEU A C 1
ATOM 1320 O O . LEU A 1 162 ? -18.823 -1.218 2.672 1.00 90.38 162 LEU A O 1
ATOM 1324 N N . LYS A 1 163 ? -20.116 -2.935 3.360 1.00 87.75 163 LYS A N 1
ATOM 1325 C CA . LYS A 1 163 ? -19.542 -3.965 2.482 1.00 87.75 163 LYS A CA 1
ATOM 1326 C C . LYS A 1 163 ? -20.240 -4.059 1.127 1.00 87.75 163 LYS A C 1
ATOM 1328 O O . LYS A 1 163 ? -19.744 -4.786 0.270 1.00 87.75 163 LYS A O 1
ATOM 1333 N N . ASP A 1 164 ? -21.357 -3.361 0.938 1.00 88.06 164 ASP A N 1
ATOM 1334 C CA . ASP A 1 164 ? -22.072 -3.324 -0.332 1.00 88.06 164 ASP A CA 1
ATOM 1335 C C . ASP A 1 164 ? -21.212 -2.610 -1.396 1.00 88.06 164 ASP A C 1
ATOM 1337 O O . ASP A 1 164 ? -20.902 -1.425 -1.231 1.00 88.06 164 ASP A O 1
ATOM 1341 N N . PRO A 1 165 ? -20.776 -3.304 -2.465 1.00 84.38 165 PRO A N 1
ATOM 1342 C CA . PRO A 1 165 ? -19.971 -2.690 -3.515 1.00 84.38 165 PRO A CA 1
ATOM 1343 C C . PRO A 1 165 ? -20.763 -1.673 -4.346 1.00 84.38 165 PRO A C 1
ATOM 1345 O O . PRO A 1 165 ? -20.148 -0.771 -4.915 1.00 84.38 165 PRO A O 1
ATOM 1348 N N . ASP A 1 166 ? -22.094 -1.790 -4.391 1.00 87.88 166 ASP A N 1
ATOM 1349 C CA . ASP A 1 166 ? -22.962 -0.903 -5.168 1.00 87.88 166 ASP A CA 1
ATOM 1350 C C . ASP A 1 166 ? -23.237 0.418 -4.430 1.00 87.88 166 ASP A C 1
ATOM 1352 O O . ASP A 1 166 ? -23.703 1.389 -5.031 1.00 87.88 166 ASP A O 1
ATOM 1356 N N . TRP A 1 167 ? -22.915 0.494 -3.133 1.00 90.44 167 TRP A N 1
ATOM 1357 C CA . TRP A 1 167 ? -23.048 1.716 -2.350 1.00 90.44 167 TRP A CA 1
ATOM 1358 C C . TRP A 1 167 ? -21.719 2.484 -2.267 1.00 90.44 167 TRP A C 1
ATOM 1360 O O . TRP A 1 167 ? -20.737 2.066 -1.638 1.00 90.44 167 TRP A O 1
ATOM 1370 N N . HIS A 1 168 ? -21.699 3.650 -2.916 1.00 88.81 168 HIS A N 1
ATOM 1371 C CA . HIS A 1 168 ? -20.539 4.533 -3.006 1.00 88.81 168 HIS A CA 1
ATOM 1372 C C . HIS A 1 168 ? -20.965 5.997 -2.782 1.00 88.81 168 HIS A C 1
ATOM 1374 O O . HIS A 1 168 ? -21.211 6.714 -3.751 1.00 88.81 168 HIS A O 1
ATOM 1380 N N . PRO A 1 169 ? -21.085 6.441 -1.514 1.00 92.69 169 PRO A N 1
ATOM 1381 C CA . PRO A 1 169 ? -21.592 7.769 -1.162 1.00 92.69 169 PRO A CA 1
ATOM 1382 C C . PRO A 1 169 ? -20.504 8.845 -1.315 1.00 92.69 169 PRO A C 1
ATOM 1384 O O . PRO A 1 169 ? -20.073 9.461 -0.337 1.00 92.69 169 PRO A O 1
ATOM 1387 N N . PHE A 1 170 ? -20.009 9.022 -2.541 1.00 90.81 170 PHE A N 1
ATOM 1388 C CA . PHE A 1 170 ? -19.017 10.035 -2.885 1.00 90.81 170 PHE A CA 1
ATOM 1389 C C . PHE A 1 170 ? -19.475 10.885 -4.061 1.00 90.81 170 PHE A C 1
ATOM 1391 O O . PHE A 1 170 ? -19.984 10.379 -5.062 1.00 90.81 170 PHE A O 1
ATOM 1398 N N . GLU A 1 171 ? -19.189 12.176 -3.968 1.00 90.12 171 GLU A N 1
ATOM 1399 C CA . GLU A 1 171 ? -19.270 13.121 -5.067 1.00 90.12 171 GLU A CA 1
ATOM 1400 C C . GLU A 1 171 ? -17.869 13.515 -5.550 1.00 90.12 171 GLU A C 1
ATOM 1402 O O . GLU A 1 171 ? -16.901 13.553 -4.786 1.00 90.12 171 GLU A O 1
ATOM 1407 N N . ARG A 1 172 ? -17.748 13.813 -6.847 1.00 85.69 172 ARG A N 1
ATOM 1408 C CA . ARG A 1 172 ? -16.503 14.313 -7.440 1.00 85.69 172 ARG A CA 1
ATOM 1409 C C . ARG A 1 172 ? -16.521 15.830 -7.458 1.00 85.69 172 ARG A C 1
ATOM 1411 O O . ARG A 1 172 ? -17.299 16.431 -8.199 1.00 85.69 172 ARG A O 1
ATOM 1418 N N . ILE A 1 173 ? -15.621 16.436 -6.694 1.00 84.31 173 ILE A N 1
ATOM 1419 C CA . ILE A 1 173 ? -15.433 17.885 -6.668 1.00 84.31 173 ILE A CA 1
ATOM 1420 C C . ILE A 1 173 ? -14.181 18.237 -7.469 1.00 84.31 173 ILE A C 1
ATOM 1422 O O . ILE A 1 173 ? -13.155 17.558 -7.398 1.00 84.31 173 ILE A O 1
ATOM 1426 N N . LYS A 1 174 ? -14.268 19.314 -8.250 1.00 79.31 174 LYS A N 1
ATOM 1427 C CA . LYS A 1 174 ? -13.131 19.874 -8.984 1.00 79.31 174 LYS A CA 1
ATOM 1428 C C . LYS A 1 174 ? -12.384 20.836 -8.073 1.00 79.31 174 LYS A C 1
ATOM 1430 O O . LYS A 1 174 ? -12.974 21.806 -7.600 1.00 79.31 174 LYS A O 1
ATOM 1435 N N . LEU A 1 175 ? -11.102 20.579 -7.836 1.00 71.38 175 LEU A N 1
ATOM 1436 C CA . LEU A 1 175 ? -10.244 21.521 -7.127 1.00 71.38 175 LEU A CA 1
ATOM 1437 C C . LEU A 1 175 ? -9.794 22.599 -8.118 1.00 71.38 175 LEU A C 1
ATOM 1439 O O . LEU A 1 175 ? -9.069 22.322 -9.069 1.00 71.38 175 LEU A O 1
ATOM 1443 N N . GLU A 1 176 ? -10.266 23.829 -7.931 1.00 54.34 176 GLU A N 1
ATOM 1444 C CA . GLU A 1 176 ? -9.845 24.968 -8.746 1.00 54.34 176 GLU A CA 1
ATOM 1445 C C . GLU A 1 176 ? -8.574 25.577 -8.130 1.00 54.34 176 GLU A C 1
ATOM 1447 O O . GLU A 1 176 ? -8.633 26.318 -7.148 1.00 54.34 176 GLU A O 1
ATOM 1452 N N . GLY A 1 177 ? -7.408 25.210 -8.671 1.00 59.62 177 GLY A N 1
ATOM 1453 C CA . GLY A 1 177 ? -6.115 25.737 -8.236 1.00 59.62 177 GLY A CA 1
ATOM 1454 C C . GLY A 1 177 ? -4.930 24.876 -8.680 1.00 59.62 177 GLY A C 1
ATOM 1455 O O . GLY A 1 177 ? -4.763 23.770 -8.186 1.00 59.62 177 GLY A O 1
ATOM 1456 N N . GLU A 1 178 ? -4.089 25.460 -9.539 1.00 48.59 178 GLU A N 1
ATOM 1457 C CA . GLU A 1 178 ? -2.912 24.896 -10.231 1.00 48.59 178 GLU A CA 1
ATOM 1458 C C . GLU A 1 178 ? -3.228 24.058 -11.484 1.00 48.59 178 GLU A C 1
ATOM 1460 O O . GLU A 1 178 ? -4.281 23.449 -11.605 1.00 48.59 178 GLU A O 1
ATOM 1465 N N . GLU A 1 179 ? -2.329 24.143 -12.470 1.00 57.75 179 GLU A N 1
ATOM 1466 C CA . GLU A 1 179 ? -2.477 23.843 -13.910 1.00 57.75 179 GLU A CA 1
ATOM 1467 C C . GLU A 1 179 ? -2.856 22.386 -14.283 1.00 57.75 179 GLU A C 1
ATOM 1469 O O . GLU A 1 179 ? -2.837 22.023 -15.459 1.00 57.75 179 GLU A O 1
ATOM 1474 N N . GLU A 1 180 ? -3.264 21.559 -13.318 1.00 57.25 180 GLU A N 1
ATOM 1475 C CA . GLU A 1 180 ? -3.770 20.200 -13.507 1.00 57.25 180 GLU A CA 1
ATOM 1476 C C . GLU A 1 180 ? -5.206 20.071 -12.980 1.00 57.25 180 GLU A C 1
ATOM 1478 O O . GLU A 1 180 ? -5.486 20.291 -11.804 1.00 57.25 180 GLU A O 1
ATOM 1483 N N . TYR A 1 181 ? -6.126 19.647 -13.850 1.00 58.59 181 TYR A N 1
ATOM 1484 C CA . TYR A 1 181 ? -7.483 19.257 -13.469 1.00 58.59 181 TYR A CA 1
ATOM 1485 C C . TYR A 1 181 ? -7.435 18.043 -12.525 1.00 58.59 181 TYR A C 1
ATOM 1487 O O . TYR A 1 181 ? -7.375 16.903 -12.983 1.00 58.59 181 TYR A O 1
ATOM 1495 N N . GLN A 1 182 ? -7.461 18.276 -11.213 1.00 59.75 182 GLN A N 1
ATOM 1496 C CA . GLN A 1 182 ? -7.558 17.216 -10.209 1.00 59.75 182 GLN A CA 1
ATOM 1497 C C . GLN A 1 182 ? -8.999 17.130 -9.686 1.00 59.75 182 GLN A C 1
ATOM 1499 O O . GLN A 1 182 ? -9.539 18.079 -9.111 1.00 59.75 182 GLN A O 1
ATOM 1504 N N . GLU A 1 183 ? -9.639 15.984 -9.921 1.00 74.69 183 GLU A N 1
ATOM 1505 C CA . GLU A 1 183 ? -10.932 15.629 -9.330 1.00 74.69 183 GLU A CA 1
ATOM 1506 C C . GLU A 1 183 ? -10.680 14.874 -8.021 1.00 74.69 183 GLU A C 1
ATOM 1508 O O . GLU A 1 183 ? -9.885 13.934 -7.986 1.00 74.69 183 GLU A O 1
ATOM 1513 N N . GLN A 1 184 ? -11.343 15.286 -6.940 1.00 79.00 184 GLN A N 1
ATOM 1514 C CA . GLN A 1 184 ? -11.260 14.618 -5.644 1.00 79.00 184 GLN A CA 1
ATOM 1515 C C . GLN A 1 184 ? -12.628 14.052 -5.263 1.00 79.00 184 GLN A C 1
ATOM 1517 O O . GLN A 1 184 ? -13.640 14.748 -5.343 1.00 79.00 184 GLN A O 1
ATOM 1522 N N . GLU A 1 185 ? -12.647 12.786 -4.846 1.00 83.94 185 GLU A N 1
ATOM 1523 C CA . GLU A 1 185 ? -13.832 12.150 -4.275 1.00 83.94 185 GLU A CA 1
ATOM 1524 C C . GLU A 1 185 ? -13.990 12.580 -2.818 1.00 83.94 185 GLU A C 1
ATOM 1526 O O . GLU A 1 185 ? -13.095 12.408 -1.984 1.00 83.94 185 GLU A O 1
ATOM 1531 N N . VAL A 1 186 ? -15.142 13.160 -2.516 1.00 88.06 186 VAL A N 1
ATOM 1532 C CA . VAL A 1 186 ? -15.511 13.646 -1.188 1.00 88.06 186 VAL A CA 1
ATOM 1533 C C . VAL A 1 186 ? -16.839 13.008 -0.816 1.00 88.06 186 VAL A C 1
ATOM 1535 O O . VAL A 1 186 ? -17.591 12.609 -1.695 1.00 88.06 186 VAL A O 1
ATOM 1538 N N . ILE A 1 187 ? -17.101 12.826 0.478 1.00 91.62 187 ILE A N 1
ATOM 1539 C CA . ILE A 1 187 ? -18.355 12.198 0.915 1.00 91.62 187 ILE A CA 1
ATOM 1540 C C . ILE A 1 187 ? -19.528 13.064 0.460 1.00 91.62 187 ILE A C 1
ATOM 1542 O O . ILE A 1 187 ? -19.511 14.268 0.703 1.00 91.62 187 ILE A O 1
ATOM 1546 N N . ASP A 1 188 ? -20.520 12.430 -0.159 1.00 91.56 188 ASP A N 1
ATOM 1547 C CA . ASP A 1 188 ? -21.778 13.076 -0.514 1.00 91.56 188 ASP A CA 1
ATOM 1548 C C . ASP A 1 1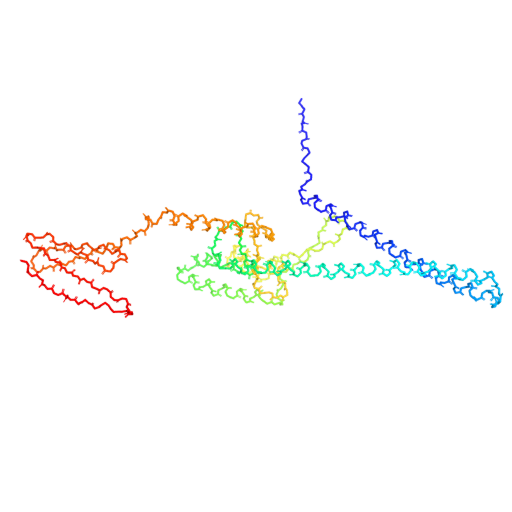88 ? -22.618 13.275 0.757 1.00 91.56 188 ASP A C 1
ATOM 1550 O O . ASP A 1 188 ? -23.153 12.322 1.332 1.00 91.56 188 ASP A O 1
ATOM 1554 N N . ASP A 1 189 ? -22.704 14.521 1.222 1.00 85.56 189 ASP A N 1
ATOM 1555 C CA . ASP A 1 189 ? -23.504 14.891 2.393 1.00 85.56 189 ASP A CA 1
ATOM 1556 C C . ASP A 1 189 ? -25.021 14.781 2.139 1.00 85.56 189 ASP A C 1
ATOM 1558 O O . ASP A 1 189 ? -25.800 14.772 3.097 1.00 85.56 189 ASP A O 1
ATOM 1562 N N . GLU A 1 190 ? -25.447 14.658 0.877 1.00 89.38 190 GLU A N 1
ATOM 1563 C CA . GLU A 1 190 ? -26.839 14.462 0.473 1.00 89.38 190 GLU A CA 1
ATOM 1564 C C . GLU A 1 190 ? -27.228 12.981 0.315 1.00 89.38 190 GLU A C 1
ATOM 1566 O O . GLU A 1 190 ? -28.400 12.693 0.030 1.00 89.38 190 GLU A O 1
ATOM 1571 N N . ASP A 1 191 ? -26.302 12.039 0.552 1.00 94.75 191 ASP A N 1
ATOM 1572 C CA . ASP A 1 191 ? -26.603 10.604 0.564 1.00 94.75 191 ASP A CA 1
ATOM 1573 C C . ASP A 1 191 ? -27.691 10.295 1.606 1.00 94.75 191 ASP A C 1
ATOM 1575 O O . ASP A 1 191 ? -27.577 10.609 2.795 1.00 94.75 191 ASP A O 1
ATOM 1579 N N . GLU A 1 192 ? -28.770 9.657 1.148 1.00 94.56 192 GLU A N 1
ATOM 1580 C CA . GLU A 1 192 ? -29.966 9.389 1.951 1.00 94.56 192 GLU A CA 1
ATOM 1581 C C . GLU A 1 192 ? -29.642 8.578 3.213 1.00 94.56 192 GLU A C 1
ATOM 1583 O O . GLU A 1 192 ? -30.070 8.949 4.307 1.00 94.56 192 GLU A O 1
ATOM 1588 N N . LYS A 1 193 ? -28.816 7.528 3.094 1.00 93.94 193 LYS A N 1
ATOM 1589 C CA . LYS A 1 193 ? -28.459 6.664 4.228 1.00 93.94 193 LYS A CA 1
ATOM 1590 C C . LYS A 1 193 ? -27.599 7.412 5.244 1.00 93.94 193 LYS A C 1
ATOM 1592 O O . LYS A 1 193 ? -27.787 7.230 6.448 1.00 93.94 193 LYS A O 1
ATOM 1597 N N . LEU A 1 194 ? -26.649 8.233 4.793 1.00 95.31 194 LEU A N 1
ATOM 1598 C CA . LEU A 1 194 ? -25.788 9.019 5.678 1.00 95.31 194 LEU A CA 1
ATOM 1599 C C . LEU A 1 194 ? -26.553 10.144 6.387 1.00 95.31 194 LEU A C 1
ATOM 1601 O O . LEU A 1 194 ? -26.315 10.364 7.581 1.00 95.31 194 LEU A O 1
ATOM 1605 N N . ARG A 1 195 ? -27.487 10.822 5.705 1.00 95.25 195 ARG A N 1
ATOM 1606 C CA . ARG A 1 195 ? -28.373 11.813 6.340 1.00 95.25 195 ARG A CA 1
ATOM 1607 C C . ARG A 1 195 ? -29.250 11.162 7.406 1.00 95.25 195 ARG A C 1
ATOM 1609 O O . ARG A 1 195 ? -29.226 11.597 8.557 1.00 95.25 195 ARG A O 1
ATOM 1616 N N . ASP A 1 196 ? -29.916 10.061 7.065 1.00 94.19 196 ASP A N 1
ATOM 1617 C CA . ASP A 1 196 ? -30.765 9.316 7.997 1.00 94.19 196 ASP A CA 1
ATOM 1618 C C . ASP A 1 196 ? -29.980 8.826 9.221 1.00 94.19 196 ASP A C 1
ATOM 1620 O O . ASP A 1 196 ? -30.453 8.923 10.357 1.00 94.19 196 ASP A O 1
ATOM 1624 N N . LEU A 1 197 ? -28.749 8.344 9.019 1.00 94.56 197 LEU A N 1
ATOM 1625 C CA . LEU A 1 197 ? -27.853 7.951 10.105 1.00 94.56 197 LEU A CA 1
ATOM 1626 C C . LEU A 1 197 ? -27.580 9.116 11.057 1.00 94.56 197 LEU A C 1
ATOM 1628 O O . LEU A 1 197 ? -27.673 8.966 12.279 1.00 94.56 197 LEU A O 1
ATOM 1632 N N . LYS A 1 198 ? -27.231 10.277 10.501 1.00 94.56 198 LYS A N 1
ATOM 1633 C CA . LYS A 1 198 ? -26.901 11.478 11.267 1.00 94.56 198 LYS A CA 1
ATOM 1634 C C . LYS A 1 198 ? -28.103 11.975 12.066 1.00 94.56 198 LYS A C 1
ATOM 1636 O O . LYS A 1 198 ? -27.934 12.314 13.237 1.00 94.56 198 LYS A O 1
ATOM 1641 N N . ASP A 1 199 ? -29.296 11.937 11.482 1.00 93.19 199 ASP A N 1
ATOM 1642 C CA . ASP A 1 199 ? -30.533 12.371 12.133 1.00 93.19 199 ASP A CA 1
ATOM 1643 C C . ASP A 1 199 ? -30.975 11.407 13.245 1.00 93.19 199 ASP A C 1
ATOM 1645 O O . ASP A 1 199 ? -31.383 11.831 14.329 1.00 93.19 199 ASP A O 1
ATOM 1649 N N . GLN A 1 200 ? -30.855 10.095 13.025 1.00 91.69 200 GLN A N 1
ATOM 1650 C CA . GLN A 1 200 ? -31.327 9.085 13.979 1.00 91.69 200 GLN A CA 1
ATOM 1651 C C . GLN A 1 200 ? -30.347 8.829 15.134 1.00 91.69 200 GLN A C 1
ATOM 1653 O O . GLN A 1 200 ? -30.777 8.532 16.262 1.00 91.69 200 GLN A O 1
ATOM 1658 N N . MET A 1 201 ? -29.043 8.903 14.852 1.00 90.69 201 MET A N 1
ATOM 1659 C CA . MET A 1 201 ? -27.968 8.430 15.736 1.00 90.69 201 MET A CA 1
ATOM 1660 C C . MET A 1 201 ? -26.973 9.521 16.142 1.00 90.69 201 MET A C 1
ATOM 1662 O O . MET A 1 201 ? -26.226 9.344 17.108 1.00 90.69 201 MET A O 1
ATOM 1666 N N . GLY A 1 202 ? -26.993 10.663 15.460 1.00 94.00 202 GLY A N 1
ATOM 1667 C CA . GLY A 1 202 ? -26.139 11.805 15.746 1.00 94.00 202 GLY A CA 1
ATOM 1668 C C . GLY A 1 202 ? -24.804 11.796 15.000 1.00 94.00 202 GLY A C 1
ATOM 1669 O O . GLY A 1 202 ? -24.408 10.841 14.328 1.00 94.00 202 GLY A O 1
ATOM 1670 N N . TYR A 1 203 ? -24.085 12.908 15.152 1.00 94.50 203 TYR A N 1
ATOM 1671 C CA . TYR A 1 203 ? -22.869 13.201 14.394 1.00 94.50 203 TYR A CA 1
ATOM 1672 C C . TYR A 1 203 ? -21.705 12.237 14.665 1.00 94.50 203 TYR A C 1
ATOM 1674 O O . TYR A 1 203 ? -20.973 11.911 13.738 1.00 94.50 203 TYR A O 1
ATOM 1682 N N . GLU A 1 204 ? -21.531 11.747 15.895 1.00 95.56 204 GLU A N 1
ATOM 1683 C CA . GLU A 1 204 ? -20.411 10.847 16.225 1.00 95.56 204 GLU A CA 1
ATOM 1684 C C . GLU A 1 204 ? -20.509 9.501 15.491 1.00 95.56 204 GLU A C 1
ATOM 1686 O O . GLU A 1 204 ? -19.502 8.966 15.028 1.00 95.56 204 GLU A O 1
ATOM 1691 N N . VAL A 1 205 ? -21.728 8.979 15.317 1.00 95.12 205 VAL A N 1
ATOM 1692 C CA . VAL A 1 205 ? -21.966 7.751 14.545 1.00 95.12 205 VAL A CA 1
ATOM 1693 C C . VAL A 1 205 ? -21.741 8.004 13.056 1.00 95.12 205 VAL A C 1
ATOM 1695 O O . VAL A 1 205 ? -21.004 7.255 12.417 1.00 95.12 205 VAL A O 1
ATOM 1698 N N . TYR A 1 206 ? -22.287 9.101 12.520 1.00 95.31 206 TYR A N 1
ATOM 1699 C CA . TYR A 1 206 ? -22.020 9.538 11.144 1.00 95.31 206 TYR A CA 1
ATOM 1700 C C . TYR A 1 206 ? -20.511 9.687 10.874 1.00 95.31 206 TYR A C 1
ATOM 1702 O O . TYR A 1 206 ? -20.003 9.221 9.855 1.00 95.31 206 TYR A O 1
ATOM 1710 N N . LYS A 1 207 ? -19.760 10.281 11.806 1.00 95.25 207 LYS A N 1
ATOM 1711 C CA . LYS A 1 207 ? -18.308 10.450 11.700 1.00 95.25 207 LYS A CA 1
ATOM 1712 C C . LYS A 1 207 ? -17.581 9.104 11.700 1.00 95.25 207 LYS A C 1
ATOM 1714 O O . LYS A 1 207 ? -16.686 8.914 10.887 1.00 95.25 207 LYS A O 1
ATOM 1719 N N . SER A 1 208 ? -17.975 8.167 12.567 1.00 95.00 208 SER A N 1
ATOM 1720 C CA . SER A 1 208 ? -17.410 6.807 12.595 1.00 95.00 208 SER A CA 1
ATOM 1721 C C . SER A 1 208 ? -17.593 6.096 11.252 1.00 95.00 208 SER A C 1
ATOM 1723 O O . SER A 1 208 ? -16.632 5.590 10.671 1.00 95.00 208 SER A O 1
ATOM 1725 N N . VAL A 1 209 ? -18.812 6.145 10.707 1.00 94.56 209 VAL A N 1
ATOM 1726 C CA . VAL A 1 209 ? -19.153 5.525 9.421 1.00 94.56 209 VAL A CA 1
ATOM 1727 C C . VAL A 1 209 ? -18.421 6.198 8.256 1.00 94.56 209 VAL A C 1
ATOM 1729 O O . VAL A 1 209 ? -17.808 5.518 7.441 1.00 94.56 209 VAL A O 1
ATOM 1732 N N . THR A 1 210 ? -18.396 7.526 8.178 1.00 94.19 210 THR A N 1
ATOM 1733 C CA . THR A 1 210 ? -17.691 8.227 7.088 1.00 94.19 210 THR A CA 1
ATOM 1734 C C . THR A 1 210 ? -16.173 8.063 7.164 1.00 94.19 210 THR A C 1
ATOM 1736 O O . THR A 1 210 ? -15.521 7.935 6.127 1.00 94.19 210 THR A O 1
ATOM 1739 N N . SER A 1 211 ? -15.591 8.003 8.367 1.00 92.38 211 SER A N 1
ATOM 1740 C CA . SER A 1 211 ? -14.184 7.634 8.554 1.00 92.38 211 SER A CA 1
ATOM 1741 C C . SER A 1 211 ? -13.900 6.215 8.062 1.00 92.38 211 SER A C 1
ATOM 1743 O O . SER A 1 211 ? -12.936 6.032 7.325 1.00 92.38 211 SER A O 1
ATOM 1745 N N . TYR A 1 212 ? -14.757 5.241 8.384 1.00 92.56 212 TYR A N 1
ATOM 1746 C CA . TYR A 1 212 ? -14.648 3.875 7.863 1.00 92.56 212 TYR A CA 1
ATOM 1747 C C . TYR A 1 212 ? -14.633 3.849 6.329 1.00 92.56 212 TYR A C 1
ATOM 1749 O O . TYR A 1 212 ? -13.766 3.212 5.730 1.00 92.56 212 TYR A O 1
ATOM 1757 N N . ILE A 1 213 ? -15.584 4.540 5.687 1.00 91.56 213 ILE A N 1
ATOM 1758 C CA . ILE A 1 213 ? -15.741 4.507 4.225 1.00 91.56 213 ILE A CA 1
ATOM 1759 C C . ILE A 1 213 ? -14.492 5.092 3.554 1.00 91.56 213 ILE A C 1
ATOM 1761 O O . ILE A 1 213 ? -13.960 4.501 2.614 1.00 91.56 213 ILE A O 1
ATOM 1765 N N . LYS A 1 214 ? -13.978 6.214 4.077 1.00 90.62 214 LYS A N 1
ATOM 1766 C CA . LYS A 1 214 ? -12.725 6.821 3.604 1.00 90.62 214 LYS A CA 1
ATOM 1767 C C . LYS A 1 214 ? -11.539 5.867 3.755 1.00 90.62 214 LYS A C 1
ATOM 1769 O O . LYS A 1 214 ? -10.772 5.706 2.813 1.00 90.62 214 LYS A O 1
ATOM 1774 N N . GLU A 1 215 ? -11.411 5.204 4.905 1.00 91.19 215 GLU A N 1
ATOM 1775 C CA . GLU A 1 215 ? -10.328 4.244 5.147 1.00 91.19 215 GLU A CA 1
ATOM 1776 C C . GLU A 1 215 ? -10.389 3.044 4.194 1.00 91.19 215 GLU A C 1
ATOM 1778 O O . GLU A 1 215 ? -9.372 2.658 3.624 1.00 91.19 215 GLU A O 1
ATOM 1783 N N . ILE A 1 216 ? -11.561 2.447 3.973 1.00 89.19 216 ILE A N 1
ATOM 1784 C CA . ILE A 1 216 ? -11.675 1.324 3.036 1.00 89.19 216 ILE A CA 1
ATOM 1785 C C . ILE A 1 216 ? -11.366 1.759 1.603 1.00 89.19 216 ILE A C 1
ATOM 1787 O O . ILE A 1 216 ? -10.654 1.035 0.913 1.00 89.19 216 ILE A O 1
ATOM 1791 N N . ASN A 1 217 ? -11.820 2.932 1.164 1.00 88.19 217 ASN A N 1
ATOM 1792 C CA . ASN A 1 217 ? -11.497 3.414 -0.180 1.00 88.19 217 ASN A CA 1
ATOM 1793 C C . ASN A 1 217 ? -10.003 3.716 -0.367 1.00 88.19 217 ASN A C 1
ATOM 1795 O O . ASN A 1 217 ? -9.474 3.492 -1.452 1.00 88.19 217 ASN A O 1
ATOM 1799 N N . GLU A 1 218 ? -9.307 4.173 0.676 1.00 88.50 218 GLU A N 1
ATOM 1800 C CA . GLU A 1 218 ? -7.864 4.430 0.617 1.00 88.50 218 GLU A CA 1
ATOM 1801 C C . GLU A 1 218 ? -7.038 3.132 0.647 1.00 88.50 218 GLU A C 1
ATOM 1803 O O . GLU A 1 218 ? -6.067 2.994 -0.097 1.00 88.50 218 GLU A O 1
ATOM 1808 N N . TYR A 1 219 ? -7.407 2.169 1.499 1.00 88.06 219 TYR A N 1
ATOM 1809 C CA . TYR A 1 219 ? -6.559 1.006 1.791 1.00 88.06 219 TYR A CA 1
ATOM 1810 C C . TYR A 1 219 ? -7.004 -0.292 1.105 1.00 88.06 219 TYR A C 1
ATOM 1812 O O . TYR A 1 219 ? -6.171 -1.170 0.880 1.00 88.06 219 TYR A O 1
ATOM 1820 N N . ASN A 1 220 ? -8.292 -0.456 0.797 1.00 88.06 220 ASN A N 1
ATOM 1821 C CA . ASN A 1 220 ? -8.839 -1.671 0.186 1.00 88.06 220 ASN A CA 1
ATOM 1822 C C . ASN A 1 220 ? -10.127 -1.422 -0.632 1.00 88.06 220 ASN A C 1
ATOM 1824 O O . ASN A 1 220 ? -11.161 -2.041 -0.343 1.00 88.06 220 ASN A O 1
ATOM 1828 N N . PRO A 1 221 ? -10.097 -0.550 -1.657 1.00 84.94 221 PRO A N 1
ATOM 1829 C CA . PRO A 1 221 ? -11.307 -0.114 -2.358 1.00 84.94 221 PRO A CA 1
ATOM 1830 C C . PRO A 1 221 ? -12.063 -1.272 -3.022 1.00 84.94 221 PRO A C 1
ATOM 1832 O O . PRO A 1 221 ? -13.292 -1.320 -2.970 1.00 84.94 221 PRO A O 1
ATOM 1835 N N . SER A 1 222 ? -11.337 -2.230 -3.611 1.00 81.56 222 SER A N 1
ATOM 1836 C CA . SER A 1 222 ? -11.931 -3.387 -4.294 1.00 81.56 222 SER A CA 1
ATOM 1837 C C . SER A 1 222 ? -12.309 -4.523 -3.344 1.00 81.56 222 SER A C 1
ATOM 1839 O O . SER A 1 222 ? -13.306 -5.199 -3.571 1.00 81.56 222 SER A O 1
ATOM 1841 N N . GLY A 1 223 ? -11.503 -4.782 -2.308 1.00 83.00 223 GLY A N 1
ATOM 1842 C CA . GLY A 1 223 ? -11.697 -5.943 -1.440 1.00 83.00 223 GLY A CA 1
ATOM 1843 C C . GLY A 1 223 ? -12.677 -5.703 -0.296 1.00 83.00 223 GLY A C 1
ATOM 1844 O O . GLY A 1 223 ? -13.313 -6.655 0.150 1.00 83.00 223 GLY A O 1
ATOM 1845 N N . ARG A 1 224 ? -12.797 -4.461 0.196 1.00 81.88 224 ARG A N 1
ATOM 1846 C CA . ARG A 1 224 ? -13.731 -4.049 1.267 1.00 81.88 224 ARG A CA 1
ATOM 1847 C C . ARG A 1 224 ? -13.658 -4.890 2.558 1.00 81.88 224 ARG A C 1
ATOM 1849 O O . ARG A 1 224 ? -14.570 -4.877 3.380 1.00 81.88 224 ARG A O 1
ATOM 1856 N N . TYR A 1 225 ? -12.560 -5.617 2.763 1.00 84.81 225 TYR A N 1
ATOM 1857 C CA . TYR A 1 225 ? -12.274 -6.380 3.978 1.00 84.81 225 TYR A CA 1
ATOM 1858 C C . TYR A 1 225 ? -11.240 -5.661 4.845 1.00 84.81 225 TYR A C 1
ATOM 1860 O O . TYR A 1 225 ? -10.437 -4.865 4.357 1.00 84.81 225 TYR A O 1
ATOM 1868 N N . ILE A 1 226 ? -11.242 -5.991 6.137 1.00 87.75 226 ILE A N 1
ATOM 1869 C CA . ILE A 1 226 ? -10.365 -5.382 7.140 1.00 87.75 226 ILE A CA 1
ATOM 1870 C C . ILE A 1 226 ? -8.901 -5.694 6.823 1.00 87.75 226 ILE A C 1
ATOM 1872 O O . ILE A 1 226 ? -8.523 -6.864 6.720 1.00 87.75 226 ILE A O 1
ATOM 1876 N N . ILE A 1 227 ? -8.063 -4.660 6.751 1.00 89.62 227 ILE A N 1
ATOM 1877 C CA . ILE A 1 227 ? -6.611 -4.803 6.583 1.00 89.62 227 ILE A CA 1
ATOM 1878 C C . ILE A 1 227 ? -5.901 -4.285 7.828 1.00 89.62 227 ILE A C 1
ATOM 1880 O O . ILE A 1 227 ? -6.208 -3.217 8.347 1.00 89.62 227 ILE A O 1
ATOM 1884 N N . SER A 1 228 ? -4.928 -5.046 8.326 1.00 91.44 228 SER A N 1
ATOM 1885 C CA . SER A 1 228 ? -4.035 -4.567 9.381 1.00 91.44 228 SER A CA 1
ATOM 1886 C C . SER A 1 228 ? -2.865 -3.810 8.770 1.00 91.44 228 SER A C 1
ATOM 1888 O O . SER A 1 228 ? -2.116 -4.367 7.972 1.00 91.44 228 SER A O 1
ATOM 1890 N N . GLU A 1 229 ? -2.679 -2.568 9.195 1.00 91.50 229 GLU A N 1
ATOM 1891 C CA . GLU A 1 229 ? -1.579 -1.712 8.774 1.00 91.50 229 GLU A CA 1
ATOM 1892 C C . GLU A 1 229 ? -0.690 -1.333 9.951 1.00 91.50 229 GLU A C 1
ATOM 1894 O O . GLU A 1 229 ? -1.155 -1.077 11.064 1.00 91.50 229 GLU A O 1
ATOM 1899 N N . LEU A 1 230 ? 0.615 -1.261 9.688 1.00 91.88 230 LEU A N 1
ATOM 1900 C CA . LEU A 1 230 ? 1.571 -0.724 10.648 1.00 91.88 230 LEU A CA 1
ATOM 1901 C C . LEU A 1 230 ? 1.348 0.787 10.771 1.00 91.88 230 LEU A C 1
ATOM 1903 O O . LEU A 1 230 ? 1.487 1.522 9.789 1.00 91.88 230 LEU A O 1
ATOM 1907 N N . TRP A 1 231 ? 1.046 1.253 11.978 1.00 92.25 231 TRP A N 1
ATOM 1908 C CA . TRP A 1 231 ? 0.594 2.615 12.229 1.00 92.25 231 TRP A CA 1
ATOM 1909 C C . TRP A 1 231 ? 1.447 3.327 13.276 1.00 92.25 231 TRP A C 1
ATOM 1911 O O . TRP A 1 231 ? 1.808 2.745 14.300 1.00 92.25 231 TRP A O 1
ATOM 1921 N N . ASN A 1 232 ? 1.752 4.600 13.022 1.00 92.31 232 ASN A N 1
ATOM 1922 C CA . ASN A 1 232 ? 2.322 5.511 14.005 1.00 92.31 232 ASN A CA 1
ATOM 1923 C C . ASN A 1 232 ? 1.184 6.354 14.587 1.00 92.31 232 ASN A C 1
ATOM 1925 O O . ASN A 1 232 ? 0.737 7.324 13.978 1.00 92.31 232 ASN A O 1
ATOM 1929 N N . TYR A 1 233 ? 0.717 5.983 15.777 1.00 89.50 233 TYR A N 1
ATOM 1930 C CA . TYR A 1 233 ? -0.352 6.692 16.480 1.00 89.50 233 TYR A CA 1
ATOM 1931 C C . TYR A 1 233 ? 0.078 8.073 16.974 1.00 89.50 233 TYR A C 1
ATOM 1933 O O . TYR A 1 233 ? -0.767 8.952 17.107 1.00 89.50 233 TYR A O 1
ATOM 1941 N N . GLY A 1 234 ? 1.376 8.281 17.215 1.00 87.88 234 GLY A N 1
ATOM 1942 C CA . GLY A 1 234 ? 1.904 9.591 17.603 1.00 87.88 234 GLY A CA 1
ATOM 1943 C C . GLY A 1 234 ? 1.861 10.612 16.465 1.00 87.88 234 GLY A C 1
ATOM 1944 O O . GLY A 1 234 ? 1.670 11.795 16.718 1.00 87.88 234 GLY A O 1
ATOM 1945 N N . GLU A 1 235 ? 2.014 10.154 15.221 1.00 88.12 235 GLU A N 1
ATOM 1946 C CA . GLU A 1 235 ? 1.985 11.012 14.028 1.00 88.12 235 GLU A CA 1
ATOM 1947 C C . GLU A 1 235 ? 0.684 10.909 13.221 1.00 88.12 235 GLU A C 1
ATOM 1949 O O . GLU A 1 235 ? 0.507 11.645 12.256 1.00 88.12 235 GLU A O 1
ATOM 1954 N N . GLY A 1 236 ? -0.226 10.003 13.587 1.00 88.38 236 GLY A N 1
ATOM 1955 C CA . GLY A 1 236 ? -1.498 9.823 12.886 1.00 88.38 236 GLY A CA 1
ATOM 1956 C C . GLY A 1 236 ? -1.345 9.353 11.436 1.00 88.38 236 GLY A C 1
ATOM 1957 O O . GLY A 1 236 ? -2.184 9.686 10.607 1.00 88.38 236 GLY A O 1
ATOM 1958 N N . ARG A 1 237 ? -0.284 8.596 11.121 1.00 92.12 237 ARG A N 1
ATOM 1959 C CA . ARG A 1 237 ? 0.013 8.116 9.759 1.00 92.12 237 ARG A CA 1
ATOM 1960 C C . ARG A 1 237 ? 0.510 6.675 9.736 1.00 92.12 237 ARG A C 1
ATOM 1962 O O . ARG A 1 237 ? 0.948 6.129 10.753 1.00 92.12 237 ARG A O 1
ATOM 1969 N N . LYS A 1 238 ? 0.547 6.089 8.538 1.00 90.94 238 LYS A N 1
ATOM 1970 C CA . LYS A 1 238 ? 1.197 4.799 8.283 1.00 90.94 238 LYS A CA 1
ATOM 1971 C C . LYS A 1 238 ? 2.660 4.859 8.729 1.00 90.94 238 LYS A C 1
ATOM 1973 O O . LYS A 1 238 ? 3.404 5.785 8.389 1.00 90.94 238 LYS A O 1
ATOM 1978 N N . ALA A 1 239 ? 3.069 3.869 9.513 1.00 92.06 239 ALA A N 1
ATOM 1979 C CA . ALA A 1 239 ? 4.445 3.735 9.960 1.00 92.06 239 ALA A CA 1
ATOM 1980 C C . ALA A 1 239 ? 5.310 3.098 8.865 1.00 92.06 239 ALA A C 1
ATOM 1982 O O . ALA A 1 239 ? 4.900 2.200 8.114 1.00 92.06 239 ALA A O 1
ATOM 1983 N N . THR A 1 240 ? 6.544 3.574 8.790 1.00 92.56 240 THR A N 1
ATOM 1984 C CA . THR A 1 240 ? 7.591 3.040 7.926 1.00 92.56 240 THR A CA 1
ATOM 1985 C C . THR A 1 240 ? 8.111 1.712 8.473 1.00 92.56 240 THR A C 1
ATOM 1987 O O . THR A 1 240 ? 8.051 1.443 9.675 1.00 92.56 240 THR A O 1
ATOM 1990 N N . LEU A 1 241 ? 8.680 0.883 7.592 1.00 91.88 241 LEU A N 1
ATOM 1991 C CA . LEU A 1 241 ? 9.315 -0.372 8.005 1.00 91.88 241 LEU A CA 1
ATOM 1992 C C . LEU A 1 241 ? 10.433 -0.115 9.028 1.00 91.88 241 LEU A C 1
ATOM 1994 O O . LEU A 1 241 ? 10.541 -0.820 10.026 1.00 91.88 241 LEU A O 1
ATOM 1998 N N . LYS A 1 242 ? 11.207 0.959 8.829 1.00 92.81 242 LYS A N 1
ATOM 1999 C CA . LYS A 1 242 ? 12.249 1.400 9.762 1.00 92.81 242 LYS A CA 1
ATOM 2000 C C . LYS A 1 242 ? 11.689 1.703 11.154 1.00 92.81 242 LYS A C 1
ATOM 2002 O O . LYS A 1 242 ? 12.253 1.227 12.134 1.00 92.81 242 LYS A O 1
ATOM 2007 N N . GLU A 1 243 ? 10.601 2.471 11.257 1.00 92.31 243 GLU A N 1
ATOM 2008 C CA . GLU A 1 243 ? 9.941 2.759 12.543 1.00 92.31 243 GLU A CA 1
ATOM 2009 C C . GLU A 1 243 ? 9.505 1.473 13.250 1.00 92.31 243 GLU A C 1
ATOM 2011 O O . GLU A 1 243 ? 9.766 1.311 14.441 1.00 92.31 243 GLU A O 1
ATOM 2016 N N . GLY A 1 244 ? 8.915 0.531 12.513 1.00 90.88 244 GLY A N 1
ATOM 2017 C CA . GLY A 1 244 ? 8.489 -0.749 13.069 1.00 90.88 244 GLY A CA 1
ATOM 2018 C C . GLY A 1 244 ? 9.641 -1.645 13.531 1.00 90.88 244 GLY A C 1
ATOM 2019 O O . GLY A 1 244 ? 9.581 -2.200 14.627 1.00 90.88 244 GLY A O 1
ATOM 2020 N N . VAL A 1 245 ? 10.729 -1.734 12.760 1.00 90.88 245 VAL A N 1
ATOM 2021 C CA . VAL A 1 245 ? 11.932 -2.486 13.160 1.00 90.88 245 VAL A CA 1
ATOM 2022 C C . VAL A 1 245 ? 12.591 -1.852 14.385 1.00 90.88 245 VAL A C 1
ATOM 2024 O O . VAL A 1 245 ? 12.926 -2.559 15.333 1.00 90.88 245 VAL A O 1
ATOM 2027 N N . MET A 1 246 ? 12.733 -0.522 14.420 1.00 91.38 246 MET A N 1
ATOM 2028 C CA . MET A 1 246 ? 13.250 0.180 15.602 1.00 91.38 246 MET A CA 1
ATOM 2029 C C . MET A 1 246 ? 12.371 -0.064 16.834 1.00 91.38 246 MET A C 1
ATOM 2031 O O . MET A 1 246 ? 12.885 -0.241 17.939 1.00 91.38 246 MET A O 1
ATOM 2035 N N . PHE A 1 247 ? 11.050 -0.104 16.650 1.00 89.38 247 PHE A N 1
ATOM 2036 C CA . PHE A 1 247 ? 10.113 -0.424 17.716 1.00 89.38 247 PHE A CA 1
ATOM 2037 C C . PHE A 1 247 ? 10.297 -1.859 18.238 1.00 89.38 247 PHE A C 1
ATOM 2039 O O . PHE A 1 247 ? 10.438 -2.044 19.449 1.00 89.38 247 PHE A O 1
ATOM 2046 N N . LEU A 1 248 ? 10.394 -2.858 17.353 1.00 87.44 248 LEU A N 1
ATOM 2047 C CA . LEU A 1 248 ? 10.678 -4.245 17.743 1.00 87.44 248 LEU A CA 1
ATOM 2048 C C . LEU A 1 248 ? 12.016 -4.388 18.479 1.00 87.44 248 LEU A C 1
ATOM 2050 O O . LEU A 1 248 ? 12.080 -5.057 19.510 1.00 87.44 248 LEU A O 1
ATOM 2054 N N . LEU A 1 249 ? 13.076 -3.734 17.995 1.00 89.38 249 LEU A N 1
ATOM 2055 C CA . LEU A 1 249 ? 14.385 -3.744 18.655 1.00 89.38 249 LEU A CA 1
ATOM 2056 C C . LEU A 1 249 ? 14.288 -3.192 20.080 1.00 89.38 249 LEU A C 1
ATOM 2058 O O . LEU A 1 249 ? 14.791 -3.805 21.022 1.00 89.38 249 LEU A O 1
ATOM 2062 N N . LYS A 1 250 ? 13.565 -2.083 20.263 1.00 89.00 250 LYS A N 1
ATOM 2063 C CA . LYS A 1 250 ? 13.326 -1.493 21.584 1.00 89.00 250 LYS A CA 1
ATOM 2064 C C . LYS A 1 250 ? 12.559 -2.443 22.509 1.00 89.00 250 LYS A C 1
ATOM 2066 O O . LYS A 1 250 ? 12.900 -2.552 23.690 1.00 89.00 250 LYS A O 1
ATOM 2071 N N . LEU A 1 251 ? 11.533 -3.132 22.001 1.00 85.69 251 LEU A N 1
ATOM 2072 C CA . LEU A 1 251 ? 10.800 -4.146 22.767 1.00 85.69 251 LEU A CA 1
ATOM 2073 C C . LEU A 1 251 ? 11.721 -5.290 23.206 1.00 85.69 251 LEU A C 1
ATOM 2075 O O . LEU A 1 251 ? 11.716 -5.669 24.379 1.00 85.69 251 LEU A O 1
ATOM 2079 N N . TRP A 1 252 ? 12.551 -5.791 22.292 1.00 86.50 252 TRP A N 1
ATOM 2080 C CA . TRP A 1 252 ? 13.504 -6.860 22.572 1.00 86.50 252 TRP A CA 1
ATOM 2081 C C . TRP A 1 252 ? 14.547 -6.454 23.623 1.00 86.50 252 TRP A C 1
ATOM 2083 O O . TRP A 1 252 ? 14.788 -7.193 24.579 1.00 86.50 252 TRP A O 1
ATOM 2093 N N . GLU A 1 253 ? 15.122 -5.255 23.517 1.00 89.44 253 GLU A N 1
ATOM 2094 C CA . GLU A 1 253 ? 16.069 -4.729 24.507 1.00 89.44 253 GLU A CA 1
ATOM 2095 C C . GLU A 1 253 ? 15.443 -4.579 25.899 1.00 89.44 253 GLU A C 1
ATOM 2097 O O . GLU A 1 253 ? 16.085 -4.887 26.909 1.00 89.44 253 GLU A O 1
ATOM 2102 N N . ASN A 1 254 ? 14.189 -4.122 25.968 1.00 86.25 254 ASN A N 1
ATOM 2103 C CA . ASN A 1 254 ? 13.439 -4.035 27.220 1.00 86.25 254 ASN A CA 1
ATOM 2104 C C . ASN A 1 254 ? 13.213 -5.427 27.828 1.00 86.25 254 ASN A C 1
ATOM 2106 O O . ASN A 1 254 ? 13.482 -5.630 29.013 1.00 86.25 254 ASN A O 1
ATOM 2110 N N . ALA A 1 255 ? 12.779 -6.398 27.020 1.00 84.88 255 ALA A N 1
ATOM 2111 C CA . ALA A 1 255 ? 12.582 -7.774 27.465 1.00 84.88 255 ALA A CA 1
ATOM 2112 C C . ALA A 1 255 ? 13.892 -8.400 27.976 1.00 84.88 255 ALA A C 1
ATOM 2114 O O . ALA A 1 255 ? 13.907 -9.022 29.038 1.00 84.88 255 ALA A O 1
ATOM 2115 N N . LYS A 1 256 ? 15.010 -8.160 27.278 1.00 86.81 256 LYS A N 1
ATOM 2116 C CA . LYS A 1 256 ? 16.350 -8.616 27.672 1.00 86.81 256 LYS A CA 1
ATOM 2117 C C . LYS A 1 256 ? 16.819 -7.997 28.991 1.00 86.81 256 LYS A C 1
ATOM 2119 O O . LYS A 1 256 ? 17.391 -8.688 29.830 1.00 86.81 256 LYS A O 1
ATOM 2124 N N . ARG A 1 257 ? 16.581 -6.700 29.208 1.00 84.62 257 ARG A N 1
ATOM 2125 C CA . ARG A 1 257 ? 16.894 -6.049 30.492 1.00 84.62 257 ARG A CA 1
ATOM 2126 C C . ARG A 1 257 ? 16.060 -6.628 31.634 1.00 84.62 257 ARG A C 1
ATOM 2128 O O . ARG A 1 257 ? 16.608 -6.900 32.699 1.00 84.62 257 ARG A O 1
ATOM 2135 N N . ASN A 1 258 ? 14.773 -6.874 31.399 1.00 78.19 258 ASN A N 1
ATOM 2136 C CA . ASN A 1 258 ? 13.872 -7.438 32.403 1.00 78.19 258 ASN A CA 1
ATOM 2137 C C . ASN A 1 258 ? 14.224 -8.893 32.752 1.00 78.19 258 ASN A C 1
ATOM 2139 O O . ASN A 1 258 ? 14.186 -9.262 33.925 1.00 78.19 258 ASN A O 1
ATOM 2143 N N . SER A 1 259 ? 14.621 -9.713 31.775 1.00 74.69 259 SER A N 1
ATOM 2144 C CA . SER A 1 259 ? 15.063 -11.088 32.036 1.00 74.69 259 SER A CA 1
ATOM 2145 C C . SER A 1 259 ? 16.376 -11.130 32.822 1.00 74.69 259 SER A C 1
ATOM 2147 O O . SER A 1 259 ? 16.480 -11.869 33.798 1.00 74.69 259 SER A O 1
ATOM 2149 N N . LEU A 1 260 ? 17.345 -10.272 32.486 1.00 67.50 260 LEU A N 1
ATOM 2150 C CA . LEU A 1 260 ? 18.587 -10.136 33.254 1.00 67.50 260 LEU A CA 1
ATOM 2151 C C . LEU A 1 260 ? 18.341 -9.607 34.675 1.00 67.50 260 LEU A C 1
ATOM 2153 O O . LEU A 1 260 ? 18.997 -10.055 35.614 1.00 67.50 260 LEU A O 1
ATOM 2157 N N . ALA A 1 261 ? 17.382 -8.697 34.863 1.00 64.81 261 ALA A N 1
ATOM 2158 C CA . ALA A 1 261 ? 16.990 -8.217 36.187 1.00 64.81 261 ALA A CA 1
ATOM 2159 C C . ALA A 1 261 ? 16.364 -9.329 37.048 1.00 64.81 261 ALA A C 1
ATOM 2161 O O . ALA A 1 261 ? 16.689 -9.423 38.230 1.00 64.81 261 ALA A O 1
ATOM 2162 N N . ARG A 1 262 ? 15.543 -10.210 36.454 1.00 56.78 262 ARG A N 1
ATOM 2163 C CA . ARG A 1 262 ? 14.985 -11.400 37.126 1.00 56.78 262 ARG A CA 1
ATOM 2164 C C . ARG A 1 262 ? 16.065 -12.410 37.522 1.00 56.78 262 ARG A C 1
ATOM 2166 O O . ARG A 1 262 ? 16.008 -12.956 38.615 1.00 56.78 262 ARG A O 1
ATOM 2173 N N . ILE A 1 263 ? 17.075 -12.617 36.674 1.00 59.09 263 ILE A N 1
ATOM 2174 C CA . ILE A 1 263 ? 18.216 -13.498 36.984 1.00 59.09 263 ILE A CA 1
ATOM 2175 C C . ILE A 1 263 ? 19.086 -12.900 38.104 1.00 59.09 263 ILE A C 1
ATOM 2177 O O . ILE A 1 263 ? 19.586 -13.626 38.958 1.00 59.09 263 ILE A O 1
ATOM 2181 N N . ARG A 1 264 ? 19.263 -11.572 38.123 1.00 54.09 264 ARG A N 1
ATOM 2182 C CA . ARG A 1 264 ? 20.107 -10.873 39.106 1.00 54.09 264 ARG A CA 1
ATOM 2183 C C . ARG A 1 264 ? 19.425 -10.656 40.465 1.00 54.09 264 ARG A C 1
ATOM 2185 O O . ARG A 1 264 ? 20.127 -10.505 41.457 1.00 54.09 264 ARG A O 1
ATOM 2192 N N . ASN A 1 265 ? 18.092 -10.644 40.511 1.00 47.38 265 ASN A N 1
ATOM 2193 C CA . ASN A 1 265 ? 17.277 -10.566 41.728 1.00 47.38 265 ASN A CA 1
ATOM 2194 C C . ASN A 1 265 ? 16.153 -11.620 41.687 1.00 47.38 265 ASN A C 1
ATOM 2196 O O . ASN A 1 265 ? 15.012 -11.281 41.367 1.00 47.38 265 ASN A O 1
ATOM 2200 N N . PRO A 1 266 ? 16.439 -12.886 42.041 1.00 48.75 266 PRO A N 1
ATOM 2201 C CA . PRO A 1 266 ? 15.420 -13.935 42.062 1.00 48.75 266 PRO A CA 1
ATOM 2202 C C . PRO A 1 266 ? 14.369 -13.762 43.179 1.00 48.75 266 PRO A C 1
ATOM 2204 O O . PRO A 1 266 ? 13.300 -14.356 43.107 1.00 48.75 266 PRO A O 1
ATOM 2207 N N . CYS A 1 267 ? 14.638 -12.945 44.206 1.00 45.53 267 CYS A N 1
ATOM 2208 C CA . CYS A 1 267 ? 13.893 -12.943 45.474 1.00 45.53 267 CYS A CA 1
ATOM 2209 C C . CYS A 1 267 ? 13.043 -11.683 45.731 1.00 45.53 267 CYS A C 1
ATOM 2211 O O . CYS A 1 267 ? 13.148 -11.089 46.804 1.00 45.53 267 CYS A O 1
ATOM 2213 N N . ARG A 1 268 ? 12.208 -11.227 44.787 1.00 42.28 268 ARG A N 1
ATOM 2214 C CA . ARG A 1 268 ? 11.245 -10.139 45.098 1.00 42.28 268 ARG A CA 1
ATOM 2215 C C . ARG A 1 268 ? 9.783 -10.367 44.744 1.00 42.28 268 ARG A C 1
ATOM 2217 O O . ARG A 1 268 ? 8.963 -9.544 45.126 1.00 42.28 268 ARG A O 1
ATOM 2224 N N . GLU A 1 269 ? 9.446 -11.500 44.145 1.00 43.53 269 GLU A N 1
ATOM 2225 C CA . GLU A 1 269 ? 8.054 -11.940 44.009 1.00 43.53 269 GLU A CA 1
ATOM 2226 C C . GLU A 1 269 ? 7.925 -13.400 44.454 1.00 43.53 269 GLU A C 1
ATOM 2228 O O . GLU A 1 269 ? 7.392 -14.249 43.748 1.00 43.53 269 GLU A O 1
ATOM 2233 N N . GLU A 1 270 ? 8.395 -13.708 45.665 1.00 41.38 270 GLU A N 1
ATOM 2234 C CA . GLU A 1 270 ? 7.741 -14.770 46.427 1.00 41.38 270 GLU A CA 1
ATOM 2235 C C . GLU A 1 270 ? 6.382 -14.212 46.849 1.00 41.38 270 GLU A C 1
ATOM 2237 O O . GLU A 1 270 ? 6.233 -13.582 47.895 1.00 41.38 270 GLU A O 1
ATOM 2242 N N . THR A 1 271 ? 5.371 -14.396 46.001 1.00 42.94 271 THR A N 1
ATOM 2243 C CA . THR A 1 271 ? 3.986 -14.370 46.470 1.00 42.94 271 THR A CA 1
ATOM 2244 C C . THR A 1 271 ? 3.812 -15.584 47.375 1.00 42.94 271 THR A C 1
ATOM 2246 O O . THR A 1 271 ? 3.339 -16.639 46.966 1.00 42.94 271 THR A O 1
ATOM 2249 N N . ALA A 1 272 ? 4.254 -15.445 48.624 1.00 43.25 272 ALA A N 1
ATOM 2250 C CA . ALA A 1 272 ? 3.842 -16.310 49.709 1.00 43.25 272 ALA A CA 1
ATOM 2251 C C . ALA A 1 272 ? 2.315 -16.211 49.793 1.00 43.25 272 ALA A C 1
ATOM 2253 O O . ALA A 1 272 ? 1.767 -15.237 50.314 1.00 43.25 272 ALA A O 1
ATOM 2254 N N . PHE A 1 273 ? 1.614 -17.192 49.228 1.00 43.53 273 PHE A N 1
ATOM 2255 C CA . PHE A 1 273 ? 0.188 -17.353 49.460 1.00 43.53 273 PHE A CA 1
ATOM 2256 C C . PHE A 1 273 ? 0.020 -17.746 50.926 1.00 43.53 273 PHE A C 1
ATOM 2258 O O . PHE A 1 273 ? 0.200 -18.904 51.300 1.00 43.53 273 PHE A O 1
ATOM 2265 N N . ILE A 1 274 ? -0.281 -16.760 51.772 1.00 45.72 274 ILE A N 1
ATOM 2266 C CA . ILE A 1 274 ? -0.669 -17.007 53.156 1.00 45.72 274 ILE A CA 1
ATOM 2267 C C . ILE A 1 274 ? -2.135 -17.427 53.128 1.00 45.72 274 ILE A C 1
ATOM 2269 O O . ILE A 1 274 ? -3.033 -16.595 53.018 1.00 45.72 274 ILE A O 1
ATOM 2273 N N . LEU A 1 275 ? -2.377 -18.732 53.216 1.00 43.47 275 LEU A N 1
ATOM 2274 C CA . LEU A 1 275 ? -3.707 -19.262 53.497 1.00 43.47 275 LEU A CA 1
ATOM 2275 C C . LEU A 1 275 ? -3.937 -19.178 55.006 1.00 43.47 275 LEU A C 1
ATOM 2277 O O . LEU A 1 275 ? -3.318 -19.906 55.786 1.00 43.47 275 LEU A O 1
ATOM 2281 N N . THR A 1 276 ? -4.814 -18.265 55.415 1.00 41.31 276 THR A N 1
ATOM 2282 C CA . THR A 1 276 ? -5.361 -18.213 56.772 1.00 41.31 276 THR A CA 1
ATOM 2283 C C . THR A 1 276 ? -6.608 -19.083 56.833 1.00 41.31 276 THR A C 1
ATOM 2285 O O . THR A 1 276 ? -7.631 -18.758 56.234 1.00 41.31 276 THR A O 1
ATOM 2288 N N . CYS A 1 277 ? -6.535 -20.197 57.560 1.00 41.22 277 CYS A N 1
ATOM 2289 C CA . CYS A 1 277 ? -7.697 -21.038 57.830 1.00 41.22 277 CYS A CA 1
ATOM 2290 C C . CYS A 1 277 ? -8.128 -20.843 59.284 1.00 41.22 277 CYS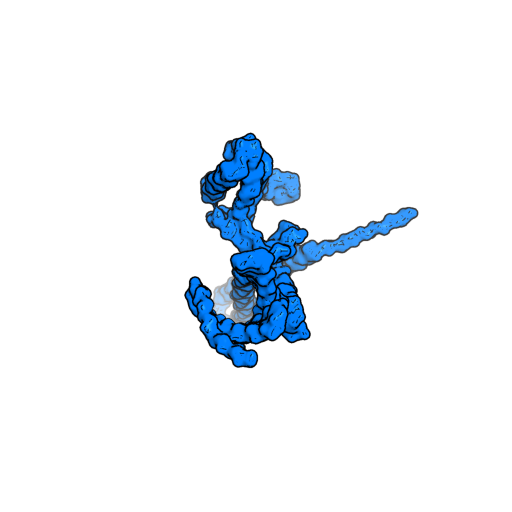 A C 1
ATOM 2292 O O . CYS A 1 277 ? -7.309 -20.951 60.202 1.00 41.22 277 CYS A O 1
ATOM 2294 N N . ARG A 1 278 ? -9.413 -20.540 59.486 1.00 42.41 278 ARG A N 1
ATOM 2295 C CA . ARG A 1 278 ? -10.022 -20.362 60.804 1.00 42.41 278 ARG A CA 1
ATOM 2296 C C . ARG A 1 278 ? -10.989 -21.508 61.046 1.00 42.41 278 ARG A C 1
ATOM 2298 O O . ARG A 1 278 ? -11.968 -21.641 60.316 1.00 42.41 278 ARG A O 1
ATOM 2305 N N . ILE A 1 279 ? -10.711 -22.330 62.051 1.00 45.81 279 ILE A N 1
ATOM 2306 C CA . ILE A 1 279 ? -11.591 -23.434 62.436 1.00 45.81 279 ILE A CA 1
ATOM 2307 C C . ILE A 1 279 ? -12.170 -23.094 63.804 1.00 45.81 279 ILE A C 1
ATOM 2309 O O . ILE A 1 279 ? -11.432 -22.836 64.757 1.00 45.81 279 ILE A O 1
ATOM 2313 N N . GLN A 1 280 ? -13.497 -23.060 63.887 1.00 39.19 280 GLN A N 1
ATOM 2314 C CA . GLN A 1 280 ? -14.217 -22.810 65.128 1.00 39.19 280 GLN A CA 1
ATOM 2315 C C . GLN A 1 280 ? -14.512 -24.157 65.789 1.00 39.19 280 GLN A C 1
ATOM 2317 O O . GLN A 1 280 ? -15.292 -24.954 65.268 1.00 39.19 280 GLN A O 1
ATOM 2322 N N . ALA A 1 281 ? -13.834 -24.440 66.900 1.00 47.59 281 ALA A N 1
ATOM 2323 C CA . ALA A 1 281 ? -14.108 -25.631 67.693 1.00 47.59 281 ALA A CA 1
ATOM 2324 C C . ALA A 1 281 ? -15.309 -25.383 68.622 1.00 47.59 281 ALA A C 1
ATOM 2326 O O . ALA A 1 281 ? -15.608 -24.244 68.984 1.00 47.59 281 ALA A O 1
ATOM 2327 N N . HIS A 1 282 ? -16.010 -26.451 69.006 1.00 40.88 282 HIS A N 1
ATOM 2328 C CA . HIS A 1 282 ? -17.135 -26.362 69.937 1.00 40.88 282 HIS A CA 1
ATOM 2329 C C . HIS A 1 282 ? -16.652 -25.843 71.305 1.00 40.88 282 HIS A C 1
ATOM 2331 O O . HIS A 1 282 ? -15.926 -26.541 72.010 1.00 40.88 282 HIS A O 1
ATOM 2337 N N . GLY A 1 283 ? -17.077 -24.623 71.652 1.00 49.28 283 GLY A N 1
ATOM 2338 C CA . GLY A 1 283 ? -16.706 -23.897 72.870 1.00 49.28 283 GLY A CA 1
ATOM 2339 C C . GLY A 1 283 ? -15.640 -22.829 72.613 1.00 49.28 283 GLY A C 1
ATOM 2340 O O . GLY A 1 283 ? -14.474 -23.102 72.855 1.00 49.28 283 GLY A O 1
ATOM 2341 N N . ASP A 1 284 ? -16.063 -21.659 72.106 1.00 46.00 284 ASP A N 1
ATOM 2342 C CA . ASP A 1 284 ? -15.422 -20.324 71.964 1.00 46.00 284 ASP A CA 1
ATOM 2343 C C . ASP A 1 284 ? -13.906 -20.178 71.681 1.00 46.00 284 ASP A C 1
ATOM 2345 O O . ASP A 1 284 ? -13.399 -19.062 71.564 1.00 46.00 284 ASP A O 1
ATOM 2349 N N . ALA A 1 285 ? -13.164 -21.262 71.484 1.00 43.50 285 ALA A N 1
ATOM 2350 C CA . ALA A 1 285 ? -11.764 -21.251 71.108 1.00 43.50 285 ALA A CA 1
ATOM 2351 C C . ALA A 1 285 ? -11.647 -21.219 69.580 1.00 43.50 285 ALA A C 1
ATOM 2353 O O . ALA A 1 285 ? -11.989 -22.174 68.877 1.00 43.50 285 ALA A O 1
ATOM 2354 N N . VAL A 1 286 ? -11.145 -20.098 69.064 1.00 42.56 286 VAL A N 1
ATOM 2355 C CA . VAL A 1 286 ? -10.838 -19.914 67.644 1.00 42.56 286 VAL A CA 1
ATOM 2356 C C . VAL A 1 286 ? -9.358 -20.203 67.433 1.00 42.56 286 VAL A C 1
ATOM 2358 O O . VAL A 1 286 ? -8.507 -19.496 67.971 1.00 42.56 286 VAL A O 1
ATOM 2361 N N . ILE A 1 287 ? -9.046 -21.233 66.643 1.00 46.56 287 ILE A N 1
ATOM 2362 C CA . ILE A 1 287 ? -7.667 -21.551 66.262 1.00 46.56 287 ILE A CA 1
ATOM 2363 C C . ILE A 1 287 ? -7.441 -21.048 64.836 1.00 46.56 287 ILE A C 1
ATOM 2365 O O . ILE A 1 287 ? -8.178 -21.392 63.908 1.00 46.56 287 ILE A O 1
ATOM 2369 N N . GLU A 1 288 ? -6.434 -20.191 64.679 1.00 41.34 288 GLU A N 1
ATOM 2370 C CA . GLU A 1 288 ? -6.072 -19.566 63.410 1.00 41.34 288 GLU A CA 1
ATOM 2371 C C . GLU A 1 288 ? -4.730 -20.125 62.933 1.00 41.34 288 GLU A C 1
ATOM 2373 O O . GLU A 1 288 ? -3.705 -19.962 63.595 1.00 41.34 288 GLU A O 1
ATOM 2378 N N . PHE A 1 289 ? -4.738 -20.795 61.781 1.00 46.12 289 PHE A N 1
ATOM 2379 C CA . PHE A 1 289 ? -3.532 -21.350 61.173 1.00 46.12 289 PHE A CA 1
ATOM 2380 C C . PHE A 1 289 ? -3.054 -20.438 60.048 1.00 46.12 289 PHE A C 1
ATOM 2382 O O . PHE A 1 289 ? -3.838 -20.064 59.173 1.00 46.12 289 PHE A O 1
ATOM 2389 N N . ARG A 1 290 ? -1.756 -20.112 60.047 1.00 42.78 290 ARG A N 1
ATOM 2390 C CA . ARG A 1 290 ? -1.078 -19.447 58.928 1.00 42.78 290 ARG A CA 1
ATOM 2391 C C . ARG A 1 290 ? -0.127 -20.428 58.274 1.00 42.78 290 ARG A C 1
ATOM 2393 O O . ARG A 1 290 ? 0.841 -20.855 58.899 1.00 42.78 290 ARG A O 1
ATOM 2400 N N . VAL A 1 291 ? -0.402 -20.766 57.022 1.00 46.56 291 VAL A N 1
ATOM 2401 C CA . VAL A 1 291 ? 0.459 -21.642 56.227 1.00 46.56 291 VAL A CA 1
ATOM 2402 C C . VAL A 1 291 ? 1.178 -20.805 55.182 1.00 46.56 291 VAL A C 1
ATOM 2404 O O . VAL A 1 291 ? 0.532 -20.079 54.430 1.00 46.56 291 VAL A O 1
ATOM 2407 N N . ASN A 1 292 ? 2.508 -20.904 55.150 1.00 45.03 292 ASN A N 1
ATOM 2408 C CA . ASN A 1 292 ? 3.336 -20.270 54.132 1.00 45.03 292 ASN A CA 1
ATOM 2409 C C . ASN A 1 292 ? 3.720 -21.324 53.088 1.00 45.03 292 ASN A C 1
ATOM 2411 O O . ASN A 1 292 ? 4.446 -22.268 53.399 1.00 45.03 292 ASN A O 1
ATOM 2415 N N . LEU A 1 293 ? 3.177 -21.199 51.880 1.00 47.38 293 LEU A N 1
ATOM 2416 C CA . LEU A 1 293 ? 3.478 -22.095 50.769 1.00 47.38 293 LEU A CA 1
ATOM 2417 C C . LEU A 1 293 ? 4.654 -21.515 49.974 1.00 47.38 293 LEU A C 1
ATOM 2419 O O . LEU A 1 293 ? 4.456 -20.673 49.100 1.00 47.38 293 LEU A O 1
ATOM 2423 N N . SER A 1 294 ? 5.876 -21.954 50.279 1.00 48.84 294 SER A N 1
ATOM 2424 C CA . SER A 1 294 ? 7.006 -21.829 49.351 1.00 48.84 294 SER A CA 1
ATOM 2425 C C . SER A 1 294 ? 7.076 -23.077 48.465 1.00 48.84 294 SER A C 1
ATOM 2427 O O . SER A 1 294 ? 6.578 -24.138 48.831 1.00 48.84 294 SER A O 1
ATOM 2429 N N . ASN A 1 295 ? 7.690 -22.960 47.285 1.00 41.94 295 ASN A N 1
ATOM 2430 C CA . ASN A 1 295 ? 7.750 -23.990 46.230 1.00 41.94 295 ASN A CA 1
ATOM 2431 C C . ASN A 1 295 ? 8.580 -25.253 46.586 1.00 41.94 295 ASN A C 1
ATOM 2433 O O . ASN A 1 295 ? 9.085 -25.949 45.709 1.00 41.94 295 ASN A O 1
ATOM 2437 N N . THR A 1 296 ? 8.755 -25.540 47.873 1.00 40.94 296 THR A N 1
ATOM 2438 C CA . THR A 1 296 ? 9.401 -26.740 48.406 1.00 40.94 296 THR A CA 1
ATOM 2439 C C . THR A 1 296 ? 8.354 -27.550 49.164 1.00 40.94 296 THR A C 1
ATOM 2441 O O . THR A 1 296 ? 7.733 -27.015 50.076 1.00 40.94 296 THR A O 1
ATOM 2444 N N . ASP A 1 297 ? 8.177 -28.823 48.796 1.00 40.31 297 ASP A N 1
ATOM 2445 C CA . ASP A 1 297 ? 7.120 -29.772 49.212 1.00 40.31 297 ASP A CA 1
ATOM 2446 C C . ASP A 1 297 ? 7.039 -30.120 50.724 1.00 40.31 297 ASP A C 1
ATOM 2448 O O . ASP A 1 297 ? 6.626 -31.218 51.102 1.00 40.31 297 ASP A O 1
ATOM 2452 N N . ILE A 1 298 ? 7.435 -29.220 51.626 1.00 41.69 298 ILE A N 1
ATOM 2453 C CA . ILE A 1 298 ? 7.393 -29.418 53.076 1.00 41.69 298 ILE A CA 1
ATOM 2454 C C . ILE A 1 298 ? 6.734 -28.205 53.731 1.00 41.69 298 ILE A C 1
ATOM 2456 O O . ILE A 1 298 ? 7.333 -27.141 53.874 1.00 41.69 298 ILE A O 1
ATOM 2460 N N . VAL A 1 299 ? 5.496 -28.399 54.180 1.00 44.81 299 VAL A N 1
ATOM 2461 C CA . VAL A 1 299 ? 4.762 -27.436 55.002 1.00 44.81 299 VAL A CA 1
ATOM 2462 C C . VAL A 1 299 ? 4.985 -27.775 56.476 1.00 44.81 299 VAL A C 1
ATOM 2464 O O . VAL A 1 299 ? 4.557 -28.831 56.937 1.00 44.81 299 VAL A O 1
ATOM 2467 N N . LEU A 1 300 ? 5.640 -26.885 57.225 1.00 42.16 300 LEU A N 1
ATOM 2468 C CA . LEU A 1 300 ? 5.745 -26.971 58.685 1.00 42.16 300 LEU A CA 1
ATOM 2469 C C . LEU A 1 300 ? 4.622 -26.143 59.323 1.00 42.16 300 LEU A C 1
ATOM 2471 O O . LEU A 1 300 ? 4.608 -24.920 59.199 1.00 42.16 300 LEU A O 1
ATOM 2475 N N . MET A 1 301 ? 3.685 -26.798 60.015 1.00 42.78 301 MET A N 1
ATOM 2476 C CA . MET A 1 301 ? 2.684 -26.121 60.847 1.00 42.78 301 MET A CA 1
ATOM 2477 C C . MET A 1 301 ? 3.172 -26.026 62.296 1.00 42.78 301 MET A C 1
ATOM 2479 O O . MET A 1 301 ? 3.552 -27.032 62.886 1.00 42.78 301 MET A O 1
ATOM 2483 N N . TYR A 1 302 ? 3.105 -24.830 62.884 1.00 39.50 302 TYR A N 1
ATOM 2484 C CA . TYR A 1 302 ? 3.284 -24.611 64.321 1.00 39.50 302 TYR A CA 1
ATOM 2485 C C . TYR A 1 302 ? 1.955 -24.170 64.936 1.00 39.50 302 TYR A C 1
ATOM 2487 O O . TYR A 1 302 ? 1.352 -23.199 64.482 1.00 39.50 302 TYR A O 1
ATOM 2495 N N . CYS A 1 303 ? 1.516 -24.857 65.990 1.00 39.25 303 CYS A N 1
ATOM 2496 C CA . CYS A 1 303 ? 0.372 -24.454 66.803 1.00 39.25 303 CYS A CA 1
ATOM 2497 C C . CYS A 1 303 ? 0.867 -24.160 68.222 1.00 39.25 303 CYS A C 1
ATOM 2499 O O . CYS A 1 303 ? 1.326 -25.063 68.917 1.00 39.25 303 CYS A O 1
ATOM 2501 N N . ALA A 1 304 ? 0.807 -22.899 68.648 1.00 38.88 304 ALA A N 1
ATOM 2502 C CA . ALA A 1 304 ? 1.150 -22.502 70.009 1.00 38.88 304 ALA A CA 1
ATOM 2503 C C . ALA A 1 304 ? -0.129 -22.427 70.851 1.00 38.88 304 ALA A C 1
ATOM 2505 O O . ALA A 1 304 ? -0.738 -21.370 70.986 1.00 38.88 304 ALA A O 1
ATOM 2506 N N . VAL A 1 305 ? -0.539 -23.562 71.415 1.00 40.12 305 VAL A N 1
ATOM 2507 C CA . VAL A 1 305 ? -1.505 -23.602 72.520 1.00 40.12 305 VAL A CA 1
ATOM 2508 C C . VAL A 1 305 ? -0.898 -24.483 73.607 1.00 40.12 305 VAL A C 1
ATOM 2510 O O . VAL A 1 305 ? -0.598 -25.646 73.358 1.00 40.12 305 VAL A O 1
ATOM 2513 N N . SER A 1 306 ? -0.646 -23.890 74.776 1.00 39.72 306 SER A N 1
ATOM 2514 C CA . SER A 1 306 ? -0.246 -24.530 76.041 1.00 39.72 306 SER A CA 1
ATOM 2515 C C . SER A 1 306 ? 0.466 -25.891 75.934 1.00 39.72 306 SER A C 1
ATOM 2517 O O . SER A 1 306 ? -0.075 -26.920 76.328 1.00 39.72 306 SER A O 1
ATOM 2519 N N . GLY A 1 307 ? 1.716 -25.879 75.460 1.00 39.31 307 GLY A N 1
ATOM 2520 C CA . GLY A 1 307 ? 2.694 -26.936 75.750 1.00 39.31 307 GLY A CA 1
ATOM 2521 C C . GLY A 1 307 ? 2.686 -28.194 74.874 1.00 39.31 307 GLY A C 1
ATOM 2522 O O . GLY A 1 307 ? 3.415 -29.124 75.205 1.00 39.31 307 GLY A O 1
ATOM 2523 N N . ILE A 1 308 ? 1.938 -28.250 73.764 1.00 40.09 308 ILE A N 1
ATOM 2524 C CA . ILE A 1 308 ? 1.968 -29.401 72.838 1.00 40.09 308 ILE A CA 1
ATOM 2525 C C . ILE A 1 308 ? 2.380 -28.939 71.436 1.00 40.09 308 ILE A C 1
ATOM 2527 O O . ILE A 1 308 ? 1.694 -28.130 70.817 1.00 40.09 308 ILE A O 1
ATOM 2531 N N . VAL A 1 309 ? 3.490 -29.477 70.920 1.00 37.94 309 VAL A N 1
ATOM 2532 C CA . VAL A 1 309 ? 3.945 -29.256 69.538 1.00 37.94 309 VAL A CA 1
ATOM 2533 C C . VAL A 1 309 ? 3.412 -30.392 68.663 1.00 37.94 309 VAL A C 1
ATOM 2535 O O . VAL A 1 309 ? 3.842 -31.534 68.794 1.00 37.94 309 VAL A O 1
ATOM 2538 N N . LEU A 1 310 ? 2.472 -30.085 67.769 1.00 39.44 310 LEU A N 1
ATOM 2539 C CA . LEU A 1 310 ? 1.956 -31.015 66.759 1.00 39.44 310 LEU A CA 1
ATOM 2540 C C . LEU A 1 310 ? 2.624 -30.722 65.412 1.00 39.44 310 LEU A C 1
ATOM 2542 O O . LEU A 1 310 ? 2.369 -29.685 64.808 1.00 39.44 310 LEU A O 1
ATOM 2546 N N . MET A 1 311 ? 3.462 -31.646 64.938 1.00 37.88 311 MET A N 1
ATOM 2547 C CA . MET A 1 311 ? 4.031 -31.616 63.588 1.00 37.88 311 MET A CA 1
ATOM 2548 C C . MET A 1 311 ? 3.147 -32.464 62.671 1.00 37.88 311 MET A C 1
ATOM 2550 O O . MET A 1 311 ? 3.180 -33.689 62.746 1.00 37.88 311 MET A O 1
ATOM 2554 N N . ALA A 1 312 ? 2.348 -31.826 61.818 1.00 42.91 312 ALA A N 1
ATOM 2555 C CA . ALA A 1 312 ? 1.593 -32.508 60.769 1.00 42.91 312 ALA A CA 1
ATOM 2556 C C . ALA A 1 312 ? 2.259 -32.248 59.413 1.00 42.91 312 ALA A C 1
ATOM 2558 O O . ALA A 1 312 ? 2.356 -31.101 58.979 1.00 42.91 312 ALA A O 1
ATOM 2559 N N . GLY A 1 313 ? 2.720 -33.309 58.747 1.00 38.53 313 GLY A N 1
ATOM 2560 C CA . GLY A 1 313 ? 3.234 -33.233 57.380 1.00 38.53 313 GLY A CA 1
ATOM 2561 C C . GLY A 1 313 ? 2.105 -33.424 56.369 1.00 38.53 313 GLY A C 1
ATOM 2562 O O . GLY A 1 313 ? 1.522 -34.504 56.300 1.00 38.53 313 GLY A O 1
ATOM 2563 N N . LEU A 1 314 ? 1.805 -32.399 55.570 1.00 43.50 314 LEU A N 1
ATOM 2564 C CA . LEU A 1 314 ? 0.923 -32.520 54.405 1.00 43.50 314 LEU A CA 1
ATOM 2565 C C . LEU A 1 314 ? 1.772 -32.719 53.149 1.00 43.50 314 LEU A C 1
ATOM 2567 O O . LEU A 1 314 ? 2.642 -31.906 52.850 1.00 43.50 314 LEU A O 1
ATOM 2571 N N . ARG A 1 315 ? 1.502 -33.796 52.404 1.00 37.69 315 ARG A N 1
ATOM 2572 C CA . ARG A 1 315 ? 2.124 -34.065 51.103 1.00 37.69 315 ARG A CA 1
ATOM 2573 C C . ARG A 1 315 ? 1.144 -33.653 50.008 1.00 37.69 315 ARG A C 1
ATOM 2575 O O . ARG A 1 315 ? 0.090 -34.270 49.869 1.00 37.69 315 ARG A O 1
ATOM 2582 N N . LEU A 1 316 ? 1.467 -32.608 49.253 1.00 41.12 316 LEU A N 1
ATOM 2583 C CA . LEU A 1 316 ? 0.655 -32.164 48.121 1.00 41.12 316 LEU A CA 1
ATOM 2584 C C . LEU A 1 316 ? 1.083 -32.938 46.868 1.00 41.12 316 LEU A C 1
ATOM 2586 O O . LEU A 1 316 ? 2.205 -32.801 46.399 1.00 41.12 316 LEU A O 1
ATOM 2590 N N . SER A 1 317 ? 0.195 -33.776 46.330 1.00 36.06 317 SER A N 1
ATOM 2591 C CA . SER A 1 317 ? 0.384 -34.403 45.017 1.00 36.06 317 SER A CA 1
ATOM 2592 C C . SER A 1 317 ? -0.390 -33.606 43.976 1.00 36.06 317 SER A C 1
ATOM 2594 O O . SER A 1 317 ? -1.621 -33.621 43.969 1.00 36.06 317 SER A O 1
ATOM 2596 N N . SER A 1 318 ? 0.322 -32.926 43.079 1.00 42.12 318 SER A N 1
ATOM 2597 C CA . SER A 1 318 ? -0.288 -32.272 41.923 1.00 42.12 318 SER A CA 1
ATOM 2598 C C . SER A 1 318 ? -0.653 -33.322 40.875 1.00 42.12 318 SER A C 1
ATOM 2600 O O . SER A 1 318 ? 0.172 -33.722 40.057 1.00 42.12 318 SER A O 1
ATOM 2602 N N . ASN A 1 319 ? -1.894 -33.805 40.908 1.00 32.91 319 ASN A N 1
ATOM 2603 C CA . ASN A 1 319 ? -2.521 -34.342 39.708 1.00 32.91 319 ASN A CA 1
ATOM 2604 C C . ASN A 1 319 ? -4.045 -34.201 39.786 1.00 32.91 319 ASN A C 1
ATOM 2606 O O . ASN A 1 319 ? -4.695 -34.810 40.626 1.00 32.91 319 ASN A O 1
ATOM 2610 N N . LYS A 1 320 ? -4.578 -33.368 38.884 1.00 37.53 320 LYS A N 1
ATOM 2611 C CA . LYS A 1 320 ? -5.991 -33.215 38.501 1.00 37.53 320 LYS A CA 1
ATOM 2612 C C . LYS A 1 320 ? -7.012 -33.174 39.658 1.00 37.53 320 LYS A C 1
ATOM 2614 O O . LYS A 1 320 ? -7.607 -34.173 40.037 1.00 37.53 320 LYS A O 1
ATOM 2619 N N . GLY A 1 321 ? -7.308 -31.956 40.113 1.00 39.25 321 GLY A N 1
ATOM 2620 C CA . GLY A 1 321 ? -8.686 -31.541 40.422 1.00 39.25 321 GLY A CA 1
ATOM 2621 C C . GLY A 1 321 ? -9.366 -32.065 41.691 1.00 39.25 321 GLY A C 1
ATOM 2622 O O . GLY A 1 321 ? -10.532 -31.746 41.887 1.00 39.25 321 GLY A O 1
ATOM 2623 N N . THR A 1 322 ? -8.685 -32.789 42.582 1.00 33.88 322 THR A N 1
ATOM 2624 C CA . THR A 1 322 ? -9.278 -33.183 43.875 1.00 33.88 322 THR A CA 1
ATOM 2625 C C . THR A 1 322 ? -8.241 -33.113 44.993 1.00 33.88 322 THR A C 1
ATOM 2627 O O . THR A 1 322 ? -7.264 -33.856 44.979 1.00 33.88 322 THR A O 1
ATOM 2630 N N . MET A 1 323 ? -8.440 -32.220 45.972 1.00 34.78 323 MET A N 1
ATOM 2631 C CA . MET A 1 323 ? -7.657 -32.219 47.212 1.00 34.78 323 MET A CA 1
ATOM 2632 C C . MET A 1 323 ? -8.142 -33.359 48.114 1.00 34.78 323 MET A C 1
ATOM 2634 O O . MET A 1 323 ? -9.253 -33.306 48.632 1.00 34.78 323 MET A O 1
ATOM 2638 N N . GLN A 1 324 ? -7.315 -34.384 48.322 1.00 32.41 324 GLN A N 1
ATOM 2639 C CA . GLN A 1 324 ? -7.508 -35.348 49.406 1.00 32.41 324 GLN A CA 1
ATOM 2640 C C . GLN A 1 324 ? -6.568 -34.991 50.562 1.00 32.41 324 GLN A C 1
ATOM 2642 O O . GLN A 1 324 ? -5.348 -35.026 50.414 1.00 32.41 324 GLN A O 1
ATOM 2647 N N . SER A 1 325 ? -7.131 -34.646 51.722 1.00 37.75 325 SER A N 1
ATOM 2648 C CA . SER A 1 325 ? -6.376 -34.470 52.964 1.00 37.75 325 SER A CA 1
ATOM 2649 C C . SER A 1 325 ? -6.160 -35.830 53.635 1.00 37.75 325 SER A C 1
ATOM 2651 O O . SER A 1 325 ? -7.104 -36.417 54.163 1.00 37.75 325 SER A O 1
ATOM 2653 N N . GLY A 1 326 ? -4.928 -36.338 53.628 1.00 35.31 326 GLY A N 1
ATOM 2654 C CA . GLY A 1 326 ? -4.530 -37.498 54.428 1.00 35.31 326 GLY A CA 1
ATOM 2655 C C . GLY A 1 326 ? -3.753 -37.056 55.667 1.00 35.31 326 GLY A C 1
ATOM 2656 O O . GLY A 1 326 ? -2.682 -36.470 55.532 1.00 35.31 326 GLY A O 1
ATOM 2657 N N . ILE A 1 327 ? -4.270 -37.337 56.867 1.00 37.09 327 ILE A N 1
ATOM 2658 C CA . ILE A 1 327 ? -3.528 -37.168 58.126 1.00 37.09 327 ILE A CA 1
ATOM 2659 C C . ILE A 1 327 ? -2.510 -38.309 58.213 1.00 37.09 327 ILE A C 1
ATOM 2661 O O . ILE A 1 327 ? -2.892 -39.460 58.422 1.00 37.09 327 ILE A O 1
ATOM 2665 N N . VAL A 1 328 ? -1.219 -38.012 58.056 1.00 33.81 328 VAL A N 1
ATOM 2666 C CA . VAL A 1 328 ? -0.150 -38.996 58.269 1.00 33.81 328 VAL A CA 1
ATOM 2667 C C . VAL A 1 328 ? 0.505 -38.739 59.625 1.00 33.81 328 VAL A C 1
ATOM 2669 O O . VAL A 1 328 ? 1.245 -37.779 59.792 1.00 33.81 328 VAL A O 1
ATOM 2672 N N . ALA A 1 329 ? 0.212 -39.659 60.547 1.00 34.91 329 ALA A N 1
ATOM 2673 C CA . ALA A 1 329 ? 0.871 -39.943 61.824 1.00 34.91 329 ALA A CA 1
ATOM 2674 C C . ALA A 1 329 ? 0.880 -38.848 62.914 1.00 34.91 329 ALA A C 1
ATOM 2676 O O . ALA A 1 329 ? 1.489 -37.793 62.786 1.00 34.91 329 ALA A O 1
ATOM 2677 N N . MET A 1 330 ? 0.297 -39.189 64.071 1.00 30.00 330 MET A N 1
ATOM 2678 C CA . MET A 1 330 ? 0.601 -38.544 65.351 1.00 30.00 330 MET A CA 1
ATOM 2679 C C . MET A 1 330 ? 1.820 -39.224 65.982 1.00 30.00 330 MET A C 1
ATOM 2681 O O . MET A 1 330 ? 1.737 -40.385 66.380 1.00 30.00 330 MET A O 1
ATOM 2685 N N . LEU A 1 331 ? 2.931 -38.504 66.120 1.00 28.06 331 LEU A N 1
ATOM 2686 C CA . LEU A 1 331 ? 3.999 -38.870 67.051 1.00 28.06 331 LEU A CA 1
ATOM 2687 C C . LEU A 1 331 ? 3.772 -38.099 68.356 1.00 28.06 331 LEU A C 1
ATOM 2689 O O . LEU A 1 331 ? 3.855 -36.874 68.378 1.00 28.06 331 LEU A O 1
ATOM 2693 N N . LYS A 1 332 ? 3.453 -38.826 69.433 1.00 26.19 332 LYS A N 1
ATOM 2694 C CA . LYS A 1 332 ? 3.576 -38.318 70.806 1.00 26.19 332 LYS A CA 1
ATOM 2695 C C . LYS A 1 332 ? 5.065 -38.311 71.155 1.00 26.19 332 LYS A C 1
ATOM 2697 O O . LYS A 1 332 ? 5.677 -39.378 71.124 1.00 26.19 332 LYS A O 1
ATOM 2702 N N . LEU A 1 333 ? 5.618 -37.140 71.463 1.00 31.84 333 LEU A N 1
ATOM 2703 C CA . LEU A 1 333 ? 6.814 -37.032 72.303 1.00 31.84 333 LEU A CA 1
ATOM 2704 C C . LEU A 1 333 ? 6.390 -37.046 73.769 1.00 31.84 333 LEU A C 1
ATOM 2706 O O . LEU A 1 333 ? 5.367 -36.387 74.077 1.00 31.84 333 LEU A O 1
#

Radius of gyration: 39.48 Å; chains: 1; bounding box: 70×87×135 Å

Sequence (333 aa):
MLRVIIMAGPSIIQRQKEELRNRIIQLEKQLDQKQALELEIEQLRGSLNVIRHMGDEDDIEVLKMVEASLKVLREKEGELEDIEALYQTLIVRERKSNDELQDARKELINGLKEISSCSQIGLKRMGELDSRPFLEAMKRKYNEELAEERASEICSLWEVYLKDPDWHPFERIKLEGEEEYQEQEVIDDEDEKLRDLKDQMGYEVYKSVTSYIKEINEYNPSGRYIISELWNYGEGRKATLKEGVMFLLKLWENAKRNSLARIRNPCREETAFILTCRIQAHGDAVIEFRVNLSNTDIVLMYCAVSGIVLMAGLRLSSNKGTMQSGIVAMLKL

Foldseek 3Di:
DDPPPPPDPDDPVVVVVVVVVVVVVVVVVVVVVLVVLVVVLVVLVVVLVVLVVPDDPPPPVSVVVNVVSVVVSVVSVVVSVVVVVVVVVVVVVVVVVVVVQVVLQVVLLVVQVVVPDPDLKGKDWALDFDLVLQLVLLVVPDPNVVSVVRSVVVSVVLLVVLLDLVDDQWDWDFDPDDDDGDTDTDGNPPPPVLVVCCVNRNDVNSVSSRSNSVRCCVPPSPPSDIDIFTDRNVVGGGDDSVRSVVVVVVVVVVVVVVVVVCVVPVPDPPPQPFDWDWDDDPDPDIFIWTWGDDPDQFTFTAGDDPDDGWGWTFGDDDDDDDDDTDGDDDDDD

pLDDT: mean 76.94, std 21.8, range [26.19, 97.19]

Organism: Hibiscus syriacus (NCBI:txid106335)

Secondary structure (DSSP, 8-state):
-------PPPPHHHHHHHHHHHHHHHHHHHHHHHHHHHHHHHHHHHHHHHHHHHS-TT-HHHHHHHHHHHHHHHHHHHHHHHHHHHHHHHHHHHHHHHHHHHHHHHHHHHHHHS-----SEEEEEETPPP-HHHHHHHHTTS-HHHHHHHHHHHHHHHHHHHT-TT---EEEEEE-SSSS-EEEEEE-TT-HHHHHHHHHH-HHHHHHHHHHHHHHHHH-TTT-S-EEEEEETTTTEEPPHHHHHHHHHHHHHHHHHHHHHHHH---S----EEEEEEEE-SSS-EEEEEEEE-SSS-------STT------------SS------------